Protein AF-A0A0X9MAT0-F1 (afdb_monomer)

Organism: Hydnora visseri (NCBI:txid1329980)

InterPro domains:
  IPR001865 Small ribosomal subunit protein uS2 [PF00318] (92-285)
  IPR001865 Small ribosomal subunit protein uS2 [PR00395] (159-176)
  IPR001865 Small ribosomal subunit protein uS2 [PR00395] (237-248)
  IPR001865 Small ribosomal subunit protein uS2 [PR00395] (260-274)
  IPR001865 Small ribosomal subunit protein uS2 [cd01425] (113-281)
  IPR005706 Small ribosomal subunit protein uS2, bacteria/mitochondria/plastid [MF_00291_B] (71-289)
  IPR005706 Small ribosomal subunit protein uS2, bacteria/mitochondria/plastid [PTHR12534] (112-295)
  IPR023591 Small ribosomal subunit protein uS2, flavodoxin-like domain superfamily [SSF52313] (91-294)

Radius of gyration: 27.34 Å; Cα contacts (8 Å, |Δi|>4): 408; chains: 1; bounding box: 99×44×53 Å

Solvent-accessible surface area (backbone atoms only — not comparable to full-atom values): 17276 Å² total; per-residue (Å²): 127,56,72,43,99,79,76,46,50,50,50,52,59,66,64,46,59,78,49,62,34,54,63,41,82,44,78,56,58,87,87,63,62,64,68,55,57,52,50,55,76,70,37,91,49,53,72,47,82,47,82,48,80,42,81,46,83,68,86,83,81,83,92,79,82,88,84,80,91,76,64,91,85,80,64,57,73,71,56,55,52,55,52,50,59,57,48,58,64,50,58,77,76,53,94,82,74,83,82,79,82,70,64,55,76,48,55,36,37,34,43,34,54,40,55,68,59,35,27,50,37,49,19,50,51,29,39,49,41,19,54,41,27,46,69,68,55,43,46,33,39,38,18,31,40,90,71,44,29,61,55,46,52,53,42,22,61,75,53,73,42,30,30,38,30,76,62,85,61,90,49,57,72,76,39,37,76,61,44,50,52,51,36,50,52,51,55,53,44,64,74,72,50,87,71,83,82,79,75,49,76,65,56,72,29,41,58,44,43,51,85,58,87,66,85,53,54,30,38,40,39,37,44,26,83,94,53,50,76,48,54,62,54,52,40,52,46,29,59,79,68,74,31,47,34,38,36,41,30,41,61,88,57,51,83,52,44,86,68,29,82,40,50,31,62,38,22,59,90,37,67,57,25,46,49,53,54,49,50,48,44,36,52,24,31,46,50,15,45,49,53,44,54,57,52,52,59,52,62,75,72,107

Structure (mmCIF, N/CA/C/O backbone):
data_AF-A0A0X9MAT0-F1
#
_entry.id   AF-A0A0X9MAT0-F1
#
loop_
_atom_site.group_PDB
_atom_site.id
_atom_site.type_symbol
_atom_site.label_atom_id
_atom_site.label_alt_id
_atom_site.label_comp_id
_atom_site.label_asym_id
_atom_site.label_entity_id
_atom_site.label_seq_id
_atom_site.pdbx_PDB_ins_code
_atom_site.Cartn_x
_atom_site.Cartn_y
_atom_site.Cartn_z
_atom_site.occupancy
_atom_site.B_iso_or_equiv
_atom_site.auth_seq_id
_atom_site.auth_comp_id
_atom_site.auth_asym_id
_atom_site.auth_atom_id
_atom_site.pdbx_PDB_model_num
ATOM 1 N N . MET A 1 1 ? -4.510 13.404 -17.513 1.00 48.19 1 MET A N 1
ATOM 2 C CA . MET A 1 1 ? -5.552 12.564 -16.881 1.00 48.19 1 MET A CA 1
ATOM 3 C C . MET A 1 1 ? -6.852 13.250 -17.203 1.00 48.19 1 MET A C 1
ATOM 5 O O . MET A 1 1 ? -7.077 14.344 -16.709 1.00 48.19 1 MET A O 1
ATOM 9 N N . ILE A 1 2 ? -7.585 12.702 -18.162 1.00 38.44 2 ILE A N 1
ATOM 10 C CA . ILE A 1 2 ? -8.833 13.287 -18.641 1.00 38.44 2 ILE A CA 1
ATOM 11 C C . ILE A 1 2 ? -9.936 12.476 -17.966 1.00 38.44 2 ILE A C 1
ATOM 13 O O . ILE A 1 2 ? -9.931 11.248 -18.069 1.00 38.44 2 ILE A O 1
ATOM 17 N N . MET A 1 3 ? -10.801 13.144 -17.204 1.00 42.66 3 MET A N 1
ATOM 18 C CA . MET A 1 3 ? -12.066 12.555 -16.767 1.00 42.66 3 MET A CA 1
ATOM 19 C C . MET A 1 3 ? -12.962 12.536 -18.001 1.00 42.66 3 MET A C 1
ATOM 21 O O . MET A 1 3 ? -13.312 13.597 -18.511 1.00 42.66 3 MET A O 1
ATOM 25 N N . ASN A 1 4 ? -13.263 11.353 -18.532 1.00 44.25 4 ASN A N 1
ATOM 26 C CA . ASN A 1 4 ? -14.228 11.250 -19.625 1.00 44.25 4 ASN A CA 1
ATOM 27 C C . ASN A 1 4 ? -15.647 11.508 -19.092 1.00 44.25 4 ASN A C 1
ATOM 29 O O . ASN A 1 4 ? -15.886 11.360 -17.896 1.00 44.25 4 ASN A O 1
ATOM 33 N N . ASN A 1 5 ? -16.594 11.799 -19.990 1.00 38.91 5 ASN A N 1
ATOM 34 C CA . ASN A 1 5 ? -18.008 12.087 -19.687 1.00 38.91 5 ASN A CA 1
ATOM 35 C C . ASN A 1 5 ? -18.735 11.015 -18.835 1.00 38.91 5 ASN A C 1
ATOM 37 O O . ASN A 1 5 ? -19.819 11.279 -18.333 1.00 38.91 5 ASN A O 1
ATOM 41 N N . ASN A 1 6 ? -18.119 9.847 -18.611 1.00 49.47 6 ASN A N 1
ATOM 42 C CA . ASN A 1 6 ? -18.615 8.772 -17.742 1.00 49.47 6 ASN A CA 1
ATOM 43 C C . ASN A 1 6 ? -17.923 8.727 -16.359 1.00 49.47 6 ASN A C 1
ATOM 45 O O . ASN A 1 6 ? -17.925 7.682 -15.720 1.00 49.47 6 ASN A O 1
ATOM 49 N N . ASN A 1 7 ? -17.246 9.798 -15.923 1.00 58.62 7 ASN A N 1
ATOM 50 C CA . ASN A 1 7 ? -16.443 9.870 -14.686 1.00 58.62 7 ASN A CA 1
ATOM 51 C C . ASN A 1 7 ? -15.318 8.823 -14.553 1.00 58.62 7 ASN A C 1
ATOM 53 O O . ASN A 1 7 ? -14.716 8.688 -13.490 1.00 58.62 7 ASN A O 1
ATOM 57 N N . ASN A 1 8 ? -14.979 8.122 -15.636 1.00 67.50 8 ASN A N 1
ATOM 58 C CA . ASN A 1 8 ? -13.914 7.129 -15.631 1.00 67.50 8 ASN A CA 1
ATOM 59 C C . ASN A 1 8 ? -12.558 7.780 -15.918 1.00 67.50 8 ASN A C 1
ATOM 61 O O . ASN A 1 8 ? -12.334 8.422 -16.950 1.00 67.50 8 ASN A O 1
ATOM 65 N N . ILE A 1 9 ? -11.630 7.545 -15.003 1.00 78.38 9 ILE A N 1
ATOM 66 C CA . ILE A 1 9 ? -10.218 7.860 -15.104 1.00 78.38 9 ILE A CA 1
ATOM 67 C C . ILE A 1 9 ? -9.572 6.900 -16.102 1.00 78.38 9 ILE A C 1
ATOM 69 O O . ILE A 1 9 ? -9.539 5.684 -15.896 1.00 78.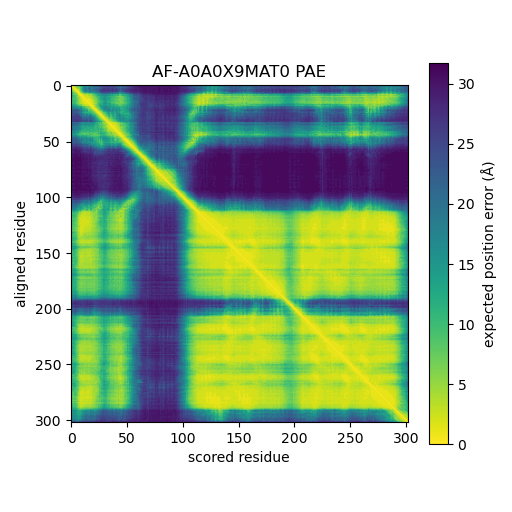38 9 ILE A O 1
ATOM 73 N N . LYS A 1 10 ? -8.990 7.464 -17.164 1.00 84.38 10 LYS A N 1
ATOM 74 C CA . LYS A 1 10 ? -8.161 6.732 -18.127 1.00 84.38 10 LYS A CA 1
ATOM 75 C C . LYS A 1 10 ? -6.731 7.261 -18.098 1.00 84.38 10 LYS A C 1
ATOM 77 O O . LYS A 1 10 ? -6.496 8.466 -18.226 1.00 84.38 10 LYS A O 1
ATOM 82 N N . ILE A 1 11 ? -5.769 6.358 -17.937 1.00 81.25 11 ILE A N 1
ATOM 83 C CA . ILE A 1 11 ? -4.339 6.675 -17.956 1.00 81.25 11 ILE A CA 1
ATOM 84 C C . ILE A 1 11 ? -3.751 6.139 -19.252 1.00 81.25 11 ILE A C 1
ATOM 86 O O . ILE A 1 11 ? -3.743 4.933 -19.483 1.00 81.25 11 ILE A O 1
ATOM 90 N N . SER A 1 12 ? -3.274 7.038 -20.111 1.00 81.81 12 SER A N 1
ATOM 91 C CA . SER A 1 12 ? -2.724 6.662 -21.413 1.00 81.81 12 SER A CA 1
ATOM 92 C C . SER A 1 12 ? -1.310 6.093 -21.283 1.00 81.81 12 SER A C 1
ATOM 94 O O . SER A 1 12 ? -0.565 6.451 -20.372 1.00 81.81 12 SER A O 1
ATOM 96 N N . ILE A 1 13 ? -0.892 5.261 -22.239 1.00 75.69 13 ILE A N 1
ATOM 97 C CA . ILE A 1 13 ? 0.491 4.756 -22.314 1.00 75.69 13 ILE A CA 1
ATOM 98 C C . ILE A 1 13 ? 1.494 5.920 -22.377 1.00 75.69 13 ILE A C 1
ATOM 100 O O . ILE A 1 13 ? 2.544 5.868 -21.735 1.00 75.69 13 ILE A O 1
ATOM 104 N N . ASN A 1 14 ? 1.138 7.000 -23.081 1.00 77.12 14 ASN A N 1
ATOM 105 C CA . ASN A 1 14 ? 1.950 8.211 -23.196 1.00 77.12 14 ASN A CA 1
ATOM 106 C C . ASN A 1 14 ? 2.185 8.891 -21.842 1.00 77.12 14 ASN A C 1
ATOM 108 O O . ASN A 1 14 ? 3.296 9.354 -21.584 1.00 77.12 14 ASN A O 1
ATOM 112 N N . ASP A 1 15 ? 1.183 8.915 -20.956 1.00 76.50 15 ASP A N 1
ATOM 113 C CA . ASP A 1 15 ? 1.350 9.439 -19.595 1.00 76.50 15 ASP A CA 1
ATOM 114 C C . ASP A 1 15 ? 2.393 8.631 -18.817 1.00 76.50 15 ASP A C 1
ATOM 116 O O . ASP A 1 15 ? 3.212 9.197 -18.093 1.00 76.50 15 ASP A O 1
ATOM 120 N N . ILE A 1 16 ? 2.395 7.309 -18.993 1.00 72.12 16 ILE A N 1
ATOM 121 C CA . ILE A 1 16 ? 3.322 6.426 -18.292 1.00 72.12 16 ILE A CA 1
ATOM 122 C C . ILE A 1 16 ? 4.741 6.545 -18.885 1.00 72.12 16 ILE A C 1
ATOM 124 O O . ILE A 1 16 ? 5.721 6.607 -18.142 1.00 72.12 16 ILE A O 1
ATOM 128 N N . LEU A 1 17 ? 4.867 6.639 -20.218 1.00 70.81 17 LEU A N 1
ATOM 129 C CA . LEU A 1 17 ? 6.151 6.828 -20.914 1.00 70.81 17 LEU A CA 1
ATOM 130 C C . LEU A 1 17 ? 6.850 8.127 -20.493 1.00 70.81 17 LEU A C 1
ATOM 132 O O . LEU A 1 17 ? 8.042 8.103 -20.186 1.00 70.81 17 LEU A O 1
ATOM 136 N N . LYS A 1 18 ? 6.107 9.240 -20.405 1.00 73.06 18 LYS A N 1
ATOM 137 C CA . LYS A 1 18 ? 6.639 10.542 -19.961 1.00 73.06 18 LYS A CA 1
ATOM 138 C C . LYS A 1 18 ? 7.252 10.492 -18.557 1.00 73.06 18 LYS A C 1
ATOM 140 O O . LYS A 1 18 ? 8.197 11.224 -18.286 1.00 73.06 18 LYS A O 1
ATOM 145 N N . ASN A 1 19 ? 6.755 9.608 -17.690 1.00 67.50 19 ASN A N 1
ATOM 146 C CA . ASN A 1 19 ? 7.175 9.498 -16.290 1.00 67.50 19 ASN A CA 1
ATOM 147 C C . ASN A 1 19 ? 8.169 8.350 -16.025 1.00 67.50 19 ASN A C 1
ATOM 149 O O . ASN A 1 19 ? 8.430 8.025 -14.871 1.00 67.50 19 ASN A O 1
ATOM 153 N N . LYS A 1 20 ? 8.741 7.733 -17.075 1.00 62.09 20 LYS A N 1
ATOM 154 C CA . LYS A 1 20 ? 9.801 6.700 -16.987 1.00 62.09 20 LYS A CA 1
ATOM 155 C C . LYS A 1 20 ? 9.490 5.510 -16.055 1.00 62.09 20 LYS A C 1
ATOM 157 O O . LYS A 1 20 ? 10.407 4.843 -15.582 1.00 62.09 20 LYS A O 1
ATOM 162 N N . VAL A 1 21 ? 8.216 5.172 -15.860 1.00 59.72 21 VAL A N 1
ATOM 163 C CA . VAL A 1 21 ? 7.748 4.103 -14.941 1.00 59.72 21 VAL A CA 1
ATOM 164 C C . VAL A 1 21 ? 8.248 2.696 -15.345 1.00 59.72 21 VAL A C 1
ATOM 166 O O . VAL A 1 21 ? 8.205 1.748 -14.568 1.00 59.72 21 VAL A O 1
ATOM 169 N N . HIS A 1 22 ? 8.765 2.545 -16.567 1.00 57.03 22 HIS A N 1
ATOM 170 C CA . HIS A 1 22 ? 8.823 1.272 -17.296 1.00 57.03 22 HIS A CA 1
ATOM 171 C C . HIS A 1 22 ? 10.114 0.463 -17.189 1.00 57.03 22 HIS A C 1
ATOM 173 O O . HIS A 1 22 ? 10.209 -0.605 -17.796 1.00 57.03 22 HIS A O 1
ATOM 179 N N . MET A 1 23 ? 11.129 0.960 -16.483 1.00 51.91 23 MET A N 1
ATOM 180 C CA . MET A 1 23 ? 12.445 0.316 -16.479 1.00 51.91 23 MET A CA 1
ATOM 181 C C . MET A 1 23 ? 12.736 -0.373 -15.157 1.00 51.91 23 MET A C 1
ATOM 183 O O . MET A 1 23 ? 13.102 0.286 -14.194 1.00 51.91 23 MET A O 1
ATOM 187 N N . LEU A 1 24 ? 12.669 -1.703 -15.137 1.00 51.03 24 LEU A N 1
ATOM 188 C CA . LEU A 1 24 ? 13.268 -2.493 -14.064 1.00 51.03 24 LEU A CA 1
ATOM 189 C C . LEU A 1 24 ? 14.750 -2.722 -14.357 1.00 51.03 24 LEU A C 1
ATOM 191 O O . LEU A 1 24 ? 15.125 -3.196 -15.436 1.00 51.03 24 LEU A O 1
ATOM 195 N N . ILE A 1 25 ? 15.598 -2.414 -13.377 1.00 47.62 25 ILE A N 1
ATOM 196 C CA . ILE A 1 25 ? 17.021 -2.749 -13.417 1.00 47.62 25 ILE A CA 1
ATOM 197 C C . ILE A 1 25 ? 17.206 -4.043 -12.627 1.00 47.62 25 ILE A C 1
ATOM 199 O O . ILE A 1 25 ? 17.023 -4.072 -11.415 1.00 47.62 25 ILE A O 1
ATOM 203 N N . ILE A 1 26 ? 17.572 -5.132 -13.307 1.00 46.34 26 ILE A N 1
ATOM 204 C CA . ILE A 1 26 ? 17.947 -6.386 -12.649 1.00 46.34 26 ILE A CA 1
ATOM 205 C C . ILE A 1 26 ? 19.440 -6.630 -12.853 1.00 46.34 26 ILE A C 1
ATOM 207 O O . ILE A 1 26 ? 19.903 -7.066 -13.905 1.00 46.34 26 ILE A O 1
ATOM 211 N N . GLU A 1 27 ? 20.237 -6.352 -11.826 1.00 43.72 27 GLU A N 1
ATOM 212 C CA . GLU A 1 27 ? 21.645 -6.745 -11.840 1.00 43.72 27 GLU A CA 1
ATOM 213 C C . GLU A 1 27 ? 21.744 -8.280 -11.754 1.00 43.72 27 GLU A C 1
ATOM 215 O O . GLU A 1 27 ? 21.452 -8.876 -10.720 1.00 43.72 27 GLU A O 1
ATOM 220 N N . GLU A 1 28 ? 22.113 -8.941 -12.856 1.00 45.50 28 GLU A N 1
ATOM 221 C CA . GLU A 1 28 ? 22.317 -10.392 -12.883 1.00 45.50 28 GLU A CA 1
ATOM 222 C C . GLU A 1 28 ? 23.727 -10.734 -12.378 1.00 45.50 28 GLU A C 1
ATOM 224 O O . GLU A 1 28 ? 24.733 -10.420 -13.013 1.00 45.50 28 GLU A O 1
ATOM 229 N N . ASN A 1 29 ? 23.808 -11.439 -11.245 1.00 41.91 29 ASN A N 1
ATOM 230 C CA . ASN A 1 29 ? 25.006 -12.184 -10.855 1.00 41.91 29 ASN A CA 1
ATOM 231 C C . ASN A 1 29 ? 24.955 -13.581 -11.494 1.00 41.91 29 ASN A C 1
ATOM 233 O O . ASN A 1 29 ? 23.933 -14.265 -11.422 1.00 41.91 29 ASN A O 1
ATOM 237 N N . LYS A 1 30 ? 26.072 -14.032 -12.087 1.00 44.94 30 LYS A N 1
ATOM 238 C CA . LYS A 1 30 ? 26.166 -15.251 -12.923 1.00 44.94 30 LYS A CA 1
ATOM 239 C C . LYS A 1 30 ? 25.626 -16.548 -12.287 1.00 44.94 30 LYS A C 1
ATOM 241 O O . LYS A 1 30 ? 25.289 -17.463 -13.034 1.00 44.94 30 LYS A O 1
ATOM 246 N N . SER A 1 31 ? 25.510 -16.615 -10.959 1.00 45.09 31 SER A N 1
ATOM 247 C CA . SER A 1 31 ? 25.022 -17.781 -10.204 1.00 45.09 31 SER A CA 1
ATOM 248 C C . SER A 1 31 ? 23.504 -18.043 -10.350 1.00 45.09 31 SER A C 1
ATOM 250 O O . SER A 1 31 ? 23.065 -19.187 -10.312 1.00 45.09 31 SER A O 1
ATOM 252 N N . TYR A 1 32 ? 22.678 -17.023 -10.628 1.00 48.91 32 TYR A N 1
ATOM 253 C CA . TYR A 1 32 ? 21.201 -17.114 -10.566 1.00 48.91 32 TYR A CA 1
ATOM 254 C C . TYR A 1 32 ? 20.502 -17.396 -11.923 1.00 48.91 32 TYR A C 1
ATOM 256 O O . TYR A 1 32 ? 19.422 -16.887 -12.213 1.00 48.91 32 TYR A O 1
ATOM 264 N N . ASN A 1 33 ? 21.126 -18.177 -12.813 1.00 51.31 33 ASN A N 1
ATOM 265 C CA . ASN A 1 33 ? 20.889 -18.051 -14.263 1.00 51.31 33 ASN A CA 1
ATOM 266 C C . ASN A 1 33 ? 19.769 -18.913 -14.894 1.00 51.31 33 ASN A C 1
ATOM 268 O O . ASN A 1 33 ? 19.310 -18.577 -15.986 1.00 51.31 33 ASN A O 1
ATOM 272 N N . LYS A 1 34 ? 19.330 -20.026 -14.283 1.00 56.00 34 LYS A N 1
ATOM 273 C CA . LYS A 1 34 ? 18.363 -20.955 -14.925 1.00 56.00 34 LYS A CA 1
ATOM 274 C C . LYS A 1 34 ? 16.912 -20.714 -14.494 1.00 56.00 34 LYS A C 1
ATOM 276 O O . LYS A 1 34 ? 16.038 -20.611 -15.348 1.00 56.00 34 LYS A O 1
ATOM 281 N N . LYS A 1 35 ? 16.674 -20.545 -13.189 1.00 54.56 35 LYS A N 1
ATOM 282 C CA . LYS A 1 35 ? 15.341 -20.285 -12.615 1.00 54.56 35 LYS A CA 1
ATOM 283 C C . LYS A 1 35 ? 14.739 -18.974 -13.136 1.00 54.56 35 LYS A C 1
ATOM 285 O O . LYS A 1 35 ? 13.634 -18.977 -13.664 1.00 54.56 35 LYS A O 1
ATOM 290 N N . LEU A 1 36 ? 15.537 -17.902 -13.133 1.00 55.81 36 LEU A N 1
ATOM 291 C CA . LEU A 1 36 ? 15.120 -16.583 -13.614 1.00 55.81 36 LEU A CA 1
ATOM 292 C C . LEU A 1 36 ? 14.720 -16.603 -15.102 1.00 55.81 36 LEU A C 1
ATOM 294 O O . LEU A 1 36 ? 13.731 -15.993 -15.488 1.00 55.81 36 LEU A O 1
ATOM 298 N N . LYS A 1 37 ? 15.462 -17.339 -15.949 1.00 59.25 37 LYS A N 1
ATOM 299 C CA . LYS A 1 37 ? 15.159 -17.493 -17.387 1.00 59.25 37 LYS A CA 1
ATOM 300 C C . LYS A 1 37 ? 13.798 -18.136 -17.644 1.00 59.25 37 LYS A C 1
ATOM 302 O O . LYS A 1 37 ? 13.1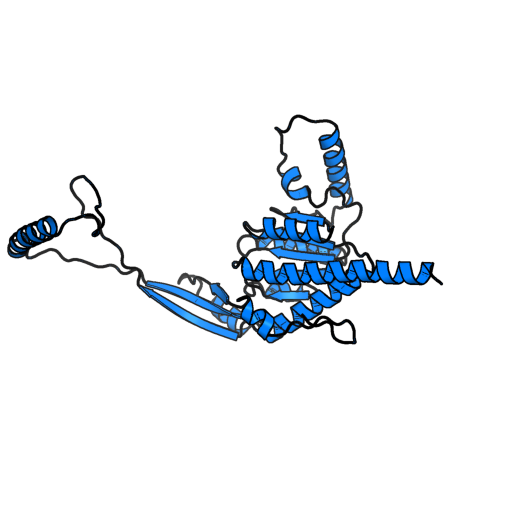26 -17.732 -18.588 1.00 59.25 37 LYS A O 1
ATOM 307 N N . ASN A 1 38 ? 13.409 -19.108 -16.824 1.00 61.50 38 ASN A N 1
ATOM 308 C CA . ASN A 1 38 ? 12.099 -19.742 -16.927 1.00 61.50 38 ASN A CA 1
ATOM 309 C C . ASN A 1 38 ? 10.991 -18.810 -16.420 1.00 61.50 38 ASN A C 1
ATOM 311 O O . ASN A 1 38 ? 10.001 -18.647 -17.122 1.00 61.50 38 ASN A O 1
ATOM 315 N N . GLU A 1 39 ? 11.203 -18.120 -15.294 1.00 61.75 39 GLU A N 1
ATOM 316 C CA . GLU A 1 39 ? 10.254 -17.127 -14.759 1.00 61.75 39 GLU A CA 1
ATOM 317 C C . GLU A 1 39 ? 9.938 -16.013 -15.771 1.00 61.75 39 GLU A C 1
ATOM 319 O O . GLU A 1 39 ? 8.802 -15.573 -15.877 1.00 61.75 39 GLU A O 1
ATOM 324 N N . ILE A 1 40 ? 10.917 -15.571 -16.566 1.00 60.47 40 ILE A N 1
ATOM 325 C CA . ILE A 1 40 ? 10.702 -14.538 -17.596 1.00 60.47 40 ILE A CA 1
ATOM 326 C C . ILE A 1 40 ? 9.808 -1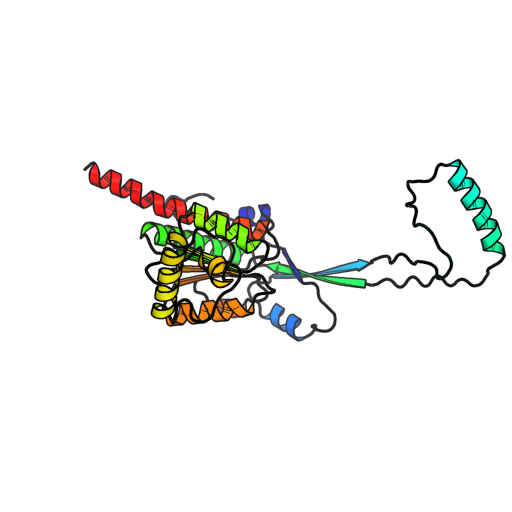5.039 -18.728 1.00 60.47 40 ILE A C 1
ATOM 328 O O . ILE A 1 40 ? 9.007 -14.267 -19.244 1.00 60.47 40 ILE A O 1
ATOM 332 N N . LYS A 1 41 ? 9.941 -16.311 -19.125 1.00 62.66 41 LYS A N 1
ATOM 333 C CA . LYS A 1 41 ? 9.092 -16.895 -20.174 1.00 62.66 41 LYS A CA 1
ATOM 334 C C . LYS A 1 41 ? 7.635 -16.992 -19.731 1.00 62.66 41 LYS A C 1
ATOM 336 O O . LYS A 1 41 ? 6.750 -16.904 -20.571 1.00 62.66 41 LYS A O 1
ATOM 341 N N . THR A 1 42 ? 7.400 -17.180 -18.435 1.00 70.31 42 THR A N 1
ATOM 342 C CA . THR A 1 42 ? 6.062 -17.358 -17.864 1.00 70.31 42 THR A CA 1
ATOM 343 C C . THR A 1 42 ? 5.456 -16.062 -17.326 1.00 70.31 42 THR A C 1
ATOM 345 O O . THR A 1 42 ? 4.262 -16.034 -17.056 1.00 70.31 42 THR A O 1
ATOM 348 N N . ASN A 1 43 ? 6.237 -14.986 -17.166 1.00 68.69 43 ASN A N 1
ATOM 349 C CA . ASN A 1 43 ? 5.765 -13.737 -16.572 1.00 68.69 43 ASN A CA 1
ATOM 350 C C . ASN A 1 43 ? 4.978 -12.886 -17.585 1.00 68.69 43 ASN A C 1
ATOM 352 O O . ASN A 1 43 ? 5.570 -12.289 -18.489 1.00 68.69 43 ASN A O 1
ATOM 356 N N . PRO A 1 44 ? 3.659 -12.717 -17.395 1.00 68.62 44 PRO A N 1
ATOM 357 C CA . PRO A 1 44 ? 2.798 -12.059 -18.368 1.00 68.62 44 PRO A CA 1
ATOM 358 C C . PRO A 1 44 ? 2.950 -10.524 -18.370 1.00 68.62 44 PRO A C 1
ATOM 360 O O . PRO A 1 44 ? 2.292 -9.844 -19.167 1.00 68.62 44 PRO A O 1
ATOM 363 N N . TYR A 1 45 ? 3.774 -9.972 -17.472 1.00 69.31 45 TYR A N 1
ATOM 364 C CA . TYR A 1 45 ? 4.055 -8.546 -17.332 1.00 69.31 45 TYR A CA 1
ATOM 365 C C . TYR A 1 45 ? 5.408 -8.134 -17.914 1.00 69.31 45 TYR A C 1
ATOM 367 O O . TYR A 1 45 ? 5.666 -6.939 -17.986 1.00 69.31 45 TYR A O 1
ATOM 375 N N . ILE A 1 46 ? 6.268 -9.065 -18.333 1.00 64.50 46 ILE A N 1
ATOM 376 C CA . ILE A 1 46 ? 7.575 -8.754 -18.926 1.00 64.50 46 ILE A CA 1
ATOM 377 C C . ILE A 1 46 ? 7.506 -8.963 -20.440 1.00 64.50 46 ILE A C 1
ATOM 379 O O . ILE A 1 46 ? 7.070 -10.006 -20.907 1.00 64.50 46 ILE A O 1
ATOM 383 N N . VAL A 1 47 ? 7.949 -7.966 -21.209 1.00 51.50 47 VAL A N 1
ATOM 384 C CA . VAL A 1 47 ? 7.877 -7.975 -22.683 1.00 51.50 47 VAL A CA 1
ATOM 385 C C . VAL A 1 47 ? 9.245 -8.181 -23.332 1.00 51.50 47 VAL A C 1
ATOM 387 O O . VAL A 1 47 ? 9.326 -8.763 -24.409 1.00 51.50 47 VAL A O 1
ATOM 390 N N . TYR A 1 48 ? 10.340 -7.727 -22.708 1.00 54.31 48 TYR A N 1
ATOM 391 C CA . TYR A 1 48 ? 11.665 -7.797 -23.338 1.00 54.31 48 TYR A CA 1
ATOM 392 C C . TYR A 1 48 ? 12.813 -7.888 -22.329 1.00 54.31 48 TYR A C 1
ATOM 394 O O . TYR A 1 48 ? 12.770 -7.248 -21.276 1.00 54.31 48 TYR A O 1
ATOM 402 N N . LYS A 1 49 ? 13.866 -8.640 -22.683 1.00 49.22 49 LYS A N 1
ATOM 403 C CA . LYS A 1 49 ? 15.136 -8.747 -21.946 1.00 49.22 49 LYS A CA 1
ATOM 404 C C . LYS A 1 49 ? 16.251 -8.118 -22.777 1.00 49.22 49 LYS A C 1
ATOM 406 O O . LYS A 1 49 ? 16.518 -8.566 -23.887 1.00 49.22 49 LYS A O 1
ATOM 411 N N . TYR A 1 50 ? 16.943 -7.122 -22.231 1.00 45.78 50 TYR A N 1
ATOM 412 C CA . TYR A 1 50 ? 18.100 -6.503 -22.887 1.00 45.78 50 TYR A CA 1
ATOM 413 C C . TYR A 1 50 ? 19.343 -6.563 -21.988 1.00 45.78 50 TYR A C 1
ATOM 415 O O . TYR A 1 50 ? 19.285 -6.236 -20.800 1.00 45.78 50 TYR A O 1
ATOM 423 N N . LYS A 1 51 ? 20.475 -6.989 -22.564 1.00 43.00 51 LYS A N 1
ATOM 424 C CA . LYS A 1 51 ? 21.759 -7.193 -21.879 1.00 43.00 51 LYS A CA 1
ATOM 425 C C . LYS A 1 51 ? 22.697 -6.023 -22.180 1.00 43.00 51 LYS A C 1
ATOM 427 O O . LYS A 1 51 ? 23.045 -5.805 -23.337 1.00 43.00 51 LYS A O 1
ATOM 432 N N . LYS A 1 52 ? 23.146 -5.291 -21.151 1.00 42.56 52 LYS A N 1
ATOM 433 C CA . LYS A 1 52 ? 24.168 -4.238 -21.292 1.00 42.56 52 LYS A CA 1
ATOM 434 C C . LYS A 1 52 ? 25.446 -4.651 -20.568 1.00 42.56 52 LYS A C 1
ATOM 436 O O . LYS A 1 52 ? 25.427 -4.937 -19.371 1.00 42.56 52 LYS A O 1
ATOM 441 N N . VAL A 1 53 ? 26.552 -4.695 -21.306 1.00 42.75 53 VAL A N 1
ATOM 442 C CA . VAL A 1 53 ? 27.870 -5.087 -20.794 1.00 42.75 53 VAL A CA 1
ATOM 443 C C . VAL A 1 53 ? 28.650 -3.826 -20.435 1.00 42.75 53 VAL A C 1
ATOM 445 O O . VAL A 1 53 ? 28.879 -2.977 -21.292 1.00 42.75 53 VAL A O 1
ATOM 448 N N . TYR A 1 54 ? 29.059 -3.694 -19.173 1.00 41.91 54 TYR A N 1
ATOM 449 C CA . TYR A 1 54 ? 29.894 -2.582 -18.721 1.00 41.91 54 TYR A CA 1
ATOM 450 C C . TYR A 1 54 ? 31.337 -3.047 -18.530 1.00 41.91 54 TYR A C 1
ATOM 452 O O . TYR A 1 54 ? 31.599 -4.036 -17.838 1.00 41.91 54 TYR A O 1
ATOM 460 N N . LYS A 1 55 ? 32.283 -2.297 -19.105 1.00 37.97 55 LYS A N 1
ATOM 461 C CA . LYS A 1 55 ? 33.722 -2.490 -18.903 1.00 37.97 55 LYS A CA 1
ATOM 462 C C . LYS A 1 55 ? 34.197 -1.497 -17.840 1.00 37.97 55 LYS A C 1
ATOM 464 O O . LYS A 1 55 ? 34.381 -0.321 -18.135 1.00 37.97 55 LYS A O 1
ATOM 469 N N . LYS A 1 56 ? 34.363 -1.941 -16.589 1.00 38.78 56 LYS A N 1
ATOM 470 C CA . LYS A 1 56 ? 34.927 -1.092 -15.526 1.00 38.78 56 LYS A CA 1
ATOM 471 C C . LYS A 1 56 ? 36.461 -1.133 -15.638 1.00 38.78 56 LYS A C 1
ATOM 473 O O . LYS A 1 56 ? 37.043 -2.214 -15.541 1.00 38.78 56 LYS A O 1
ATOM 478 N N . LYS A 1 57 ? 37.115 0.010 -15.902 1.00 36.06 57 LYS A N 1
ATOM 479 C CA . LYS A 1 57 ? 38.579 0.152 -15.768 1.00 36.06 57 LYS A CA 1
ATOM 480 C C . LYS A 1 57 ? 38.899 0.135 -14.271 1.00 36.06 57 LYS A C 1
ATOM 482 O O . LYS A 1 57 ? 38.393 0.982 -13.543 1.00 36.06 57 LYS A O 1
ATOM 487 N N . ASN A 1 58 ? 39.707 -0.816 -13.816 1.00 39.78 58 ASN A N 1
ATOM 488 C CA . ASN A 1 58 ? 40.297 -0.737 -12.482 1.00 39.78 58 ASN A CA 1
ATOM 489 C C . ASN A 1 58 ? 41.526 0.183 -12.560 1.00 39.78 58 ASN A C 1
ATOM 491 O O . ASN A 1 58 ? 42.365 -0.006 -13.442 1.00 39.78 58 ASN A O 1
ATOM 495 N N . GLN A 1 59 ? 41.622 1.175 -11.673 1.00 34.97 59 GLN A N 1
ATOM 496 C CA . GLN A 1 59 ? 42.888 1.851 -11.377 1.00 34.97 59 GLN A CA 1
ATOM 497 C C . GLN A 1 59 ? 43.733 0.901 -10.515 1.00 34.97 59 GLN A C 1
ATOM 499 O O . GLN A 1 59 ? 43.210 0.285 -9.587 1.00 34.97 59 GLN A O 1
ATOM 504 N N . TYR A 1 60 ? 45.011 0.742 -10.854 1.00 34.16 60 TYR A N 1
ATOM 505 C CA . TYR A 1 60 ? 45.971 -0.017 -10.053 1.00 34.16 60 TYR A CA 1
ATOM 506 C C . TYR A 1 60 ? 46.794 0.952 -9.211 1.00 34.16 60 TYR A C 1
ATOM 508 O O . TYR A 1 60 ? 47.293 1.940 -9.742 1.00 34.16 60 TYR A O 1
ATOM 516 N N . TYR A 1 61 ? 46.963 0.640 -7.928 1.00 27.84 61 TYR A N 1
ATOM 517 C CA . TYR A 1 61 ? 47.968 1.259 -7.065 1.00 27.84 61 TYR A CA 1
ATOM 518 C C . TYR A 1 61 ? 49.209 0.359 -7.020 1.00 27.84 61 TYR A C 1
ATOM 520 O O . TYR A 1 61 ? 49.082 -0.866 -6.970 1.00 27.84 61 TYR A O 1
ATOM 528 N N . TYR A 1 62 ? 50.399 0.962 -7.067 1.00 25.94 62 TYR A N 1
ATOM 529 C CA . TYR A 1 62 ? 51.678 0.261 -6.920 1.00 25.94 62 TYR A CA 1
ATOM 530 C C . TYR A 1 62 ? 51.899 -0.169 -5.462 1.00 25.94 62 TYR A C 1
ATOM 532 O O . TYR A 1 62 ? 51.573 0.571 -4.536 1.00 25.94 62 TYR A O 1
ATOM 540 N N . SER A 1 63 ? 52.493 -1.349 -5.256 1.00 29.50 63 SER A N 1
ATOM 541 C CA . SER A 1 63 ? 53.037 -1.752 -3.958 1.00 29.50 63 SER A CA 1
ATOM 542 C C . SER A 1 63 ? 54.404 -1.095 -3.753 1.00 29.50 63 SER A C 1
ATOM 544 O O . SER A 1 63 ? 55.357 -1.431 -4.457 1.00 29.50 63 SER A O 1
ATOM 546 N N . GLY A 1 64 ? 54.498 -0.190 -2.781 1.00 26.08 64 GLY A N 1
ATOM 547 C CA . GLY A 1 64 ? 55.765 0.333 -2.270 1.00 26.08 64 GLY A CA 1
ATOM 548 C C . GLY A 1 64 ? 55.818 1.857 -2.214 1.00 26.08 64 GLY A C 1
ATOM 549 O O . GLY A 1 64 ? 55.889 2.509 -3.249 1.00 26.08 64 GLY A O 1
ATOM 550 N N . GLY A 1 65 ? 55.858 2.394 -0.991 1.00 25.31 65 GLY A N 1
ATOM 551 C CA . GLY A 1 65 ? 56.331 3.751 -0.706 1.00 25.31 65 GLY A CA 1
ATOM 552 C C . GLY A 1 65 ? 55.298 4.866 -0.858 1.00 25.31 65 GLY A C 1
ATOM 553 O O . GLY A 1 65 ? 55.114 5.420 -1.930 1.00 25.31 65 GLY A O 1
ATOM 554 N N . ASP A 1 66 ? 54.661 5.177 0.265 1.00 32.59 66 ASP A N 1
ATOM 555 C CA . ASP A 1 66 ? 54.102 6.455 0.711 1.00 32.59 66 ASP A CA 1
ATOM 556 C C . ASP A 1 66 ? 53.908 7.648 -0.265 1.00 32.59 66 ASP A C 1
ATOM 558 O O . ASP A 1 66 ? 54.840 8.170 -0.873 1.00 32.59 66 ASP A O 1
ATOM 562 N N . LYS A 1 67 ? 52.688 8.204 -0.150 1.00 35.09 67 LYS A N 1
ATOM 563 C CA . LYS A 1 67 ? 52.224 9.591 -0.393 1.00 35.09 67 LYS A CA 1
ATOM 564 C C . LYS A 1 67 ? 51.601 9.961 -1.755 1.00 35.09 67 LYS A C 1
ATOM 566 O O . LYS A 1 67 ? 52.270 10.266 -2.732 1.00 35.09 67 LYS A O 1
ATOM 571 N N . ARG A 1 68 ? 50.275 10.158 -1.639 1.00 30.75 68 ARG A N 1
ATOM 572 C CA . ARG A 1 68 ? 49.347 11.066 -2.351 1.00 30.75 68 ARG A CA 1
ATOM 573 C C . ARG A 1 68 ? 49.040 10.767 -3.824 1.00 30.75 68 ARG A C 1
ATOM 575 O O . ARG A 1 68 ? 49.847 10.965 -4.720 1.00 30.75 68 ARG A O 1
ATOM 582 N N . CYS A 1 69 ? 47.781 10.389 -4.052 1.00 35.81 69 CYS A N 1
ATOM 583 C CA . CYS A 1 69 ? 47.144 10.410 -5.364 1.00 35.81 69 CYS A CA 1
ATOM 584 C C . CYS A 1 69 ? 46.858 11.873 -5.721 1.00 35.81 69 CYS A C 1
ATOM 586 O O . CYS A 1 69 ? 45.977 12.475 -5.111 1.00 35.81 69 CYS A O 1
ATOM 588 N N . LEU A 1 70 ? 47.610 12.445 -6.656 1.00 35.28 70 LEU A N 1
ATOM 589 C CA . 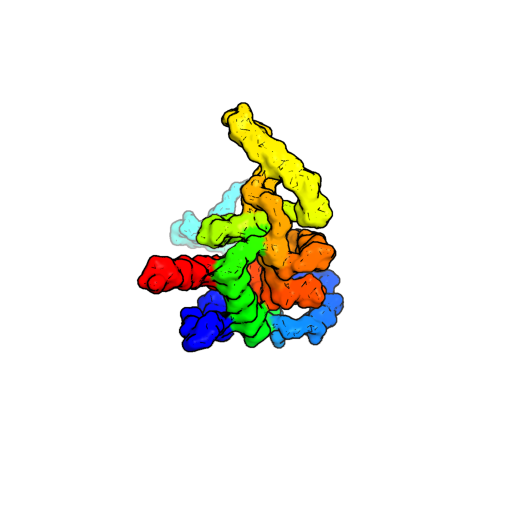LEU A 1 70 ? 47.229 13.699 -7.305 1.00 35.28 70 LEU A CA 1
ATOM 590 C C . LEU A 1 70 ? 46.380 13.362 -8.533 1.00 35.28 70 LEU A C 1
ATOM 592 O O . LEU A 1 70 ? 46.694 12.420 -9.262 1.00 35.28 70 LEU A O 1
ATOM 596 N N . ASN A 1 71 ? 45.290 14.103 -8.730 1.00 37.41 71 ASN A N 1
ATOM 597 C CA . ASN A 1 71 ? 44.495 14.021 -9.950 1.00 37.41 71 ASN A CA 1
ATOM 598 C C . ASN A 1 71 ? 45.231 14.761 -11.080 1.00 37.41 71 ASN A C 1
ATOM 600 O O . ASN A 1 71 ? 45.896 15.765 -10.838 1.00 37.41 71 ASN A O 1
ATOM 604 N N . ASP A 1 72 ? 45.067 14.304 -12.327 1.00 38.78 72 ASP A N 1
ATOM 605 C CA . ASP A 1 72 ? 45.735 14.853 -13.530 1.00 38.78 72 ASP A CA 1
ATOM 606 C C . ASP A 1 72 ? 45.481 16.358 -13.787 1.00 38.78 72 ASP A C 1
ATOM 608 O O . ASP A 1 72 ? 46.140 16.978 -14.630 1.00 38.78 72 ASP A O 1
ATOM 612 N N . ASN A 1 73 ? 44.542 16.953 -13.051 1.00 42.03 73 ASN A N 1
ATOM 613 C CA . ASN A 1 73 ? 44.153 18.353 -13.161 1.00 42.03 73 ASN A CA 1
ATOM 614 C C . ASN A 1 73 ? 45.009 19.302 -12.300 1.00 42.03 73 ASN A C 1
ATOM 616 O O . ASN A 1 73 ? 44.889 20.509 -12.475 1.00 42.03 73 ASN A O 1
ATOM 620 N N . ASP A 1 74 ? 45.885 18.782 -11.432 1.00 40.75 74 ASP A N 1
ATOM 621 C CA . ASP A 1 74 ? 46.606 19.584 -10.429 1.00 40.75 74 ASP A CA 1
ATOM 622 C C . ASP A 1 74 ? 48.080 19.887 -10.794 1.00 40.75 74 ASP A C 1
ATOM 624 O O . ASP A 1 74 ? 48.834 20.359 -9.948 1.00 40.75 74 ASP A O 1
ATOM 628 N N . LEU A 1 75 ? 48.528 19.614 -12.031 1.00 47.97 75 LEU A N 1
ATOM 629 C CA . LEU A 1 75 ? 49.924 19.821 -12.467 1.00 47.97 75 LEU A CA 1
ATOM 630 C C . LEU A 1 75 ? 50.036 20.831 -13.618 1.00 47.97 75 LEU A C 1
ATOM 632 O O . LEU A 1 75 ? 49.395 20.657 -14.664 1.00 47.97 75 LEU A O 1
ATOM 636 N N . ASN A 1 76 ? 50.919 21.824 -13.459 1.00 46.66 76 ASN A N 1
ATOM 637 C CA . ASN A 1 76 ? 51.224 22.816 -14.498 1.00 46.66 76 ASN A CA 1
ATOM 638 C C . ASN A 1 76 ? 52.101 22.223 -15.619 1.00 46.66 76 ASN A C 1
ATOM 640 O O . ASN A 1 76 ? 52.831 21.247 -15.430 1.00 46.66 76 ASN A O 1
ATOM 644 N N . ASP A 1 77 ? 52.054 22.825 -16.811 1.00 44.72 77 ASP A N 1
ATOM 645 C CA . ASP A 1 77 ? 52.613 22.241 -18.044 1.00 44.72 77 ASP A CA 1
ATOM 646 C C . ASP A 1 77 ? 54.132 21.982 -17.999 1.00 44.72 77 ASP A C 1
ATOM 648 O O . ASP A 1 77 ? 54.619 20.994 -18.559 1.00 44.72 77 ASP A O 1
ATOM 652 N N . ASN A 1 78 ? 54.880 22.779 -17.231 1.00 39.78 78 ASN A N 1
ATOM 653 C CA . ASN A 1 78 ? 56.314 22.561 -17.002 1.00 39.78 78 ASN A CA 1
ATOM 654 C C . ASN A 1 78 ? 56.600 21.344 -16.099 1.00 39.78 78 ASN A C 1
ATOM 656 O O . ASN A 1 78 ? 57.621 20.668 -16.261 1.00 39.78 78 ASN A O 1
ATOM 660 N N . GLU A 1 79 ? 55.687 21.009 -15.186 1.00 45.69 79 GLU A N 1
ATOM 661 C CA . GLU A 1 79 ? 55.791 19.821 -14.333 1.00 45.69 79 GLU A CA 1
ATOM 662 C C . GLU A 1 79 ? 55.436 18.556 -15.118 1.00 45.69 79 GLU A C 1
ATOM 664 O O . GLU A 1 79 ? 56.132 17.544 -14.998 1.00 45.69 79 GLU A O 1
ATOM 669 N N . LYS A 1 80 ? 54.443 18.636 -16.017 1.00 44.34 80 LYS A N 1
ATOM 670 C CA . LYS A 1 80 ? 54.095 17.561 -16.963 1.00 44.34 80 LYS A CA 1
ATOM 671 C C . LYS A 1 80 ? 55.251 17.227 -17.912 1.00 44.34 80 LYS A C 1
ATOM 673 O O . LYS A 1 80 ? 55.514 16.045 -18.157 1.00 44.34 80 LYS A O 1
ATOM 678 N N . TYR A 1 81 ? 55.981 18.231 -18.407 1.00 42.97 81 TYR A N 1
ATOM 679 C CA . TYR A 1 81 ? 57.116 18.022 -19.315 1.00 42.97 81 TYR A CA 1
ATOM 680 C C . TYR A 1 81 ? 58.312 17.344 -18.621 1.00 42.97 81 TYR A C 1
ATOM 682 O O . TYR A 1 81 ? 58.892 16.386 -19.146 1.00 42.97 81 TYR A O 1
ATOM 690 N N . ASN A 1 82 ? 58.635 17.762 -17.392 1.00 42.34 82 ASN A N 1
ATOM 691 C CA . ASN A 1 82 ? 59.713 17.158 -16.603 1.00 42.34 82 ASN A CA 1
ATOM 692 C C . ASN A 1 82 ? 59.373 15.738 -16.113 1.00 42.34 82 ASN A C 1
ATOM 694 O O . ASN A 1 82 ? 60.256 14.875 -16.085 1.00 42.34 82 ASN A O 1
ATOM 698 N N . TYR A 1 83 ? 58.099 15.451 -15.813 1.00 47.28 83 TYR A N 1
ATOM 699 C CA . TYR A 1 83 ? 57.632 14.094 -15.496 1.00 47.28 83 TYR A CA 1
ATOM 700 C C . TYR A 1 83 ? 57.774 13.134 -16.688 1.00 47.28 83 TYR A C 1
ATOM 702 O O . TYR A 1 83 ? 58.225 11.997 -16.523 1.00 47.28 83 TYR A O 1
ATOM 710 N N . LYS A 1 84 ? 57.456 13.601 -17.904 1.00 44.44 84 LYS A N 1
ATOM 711 C CA . LYS A 1 84 ? 57.597 12.818 -19.143 1.00 44.44 84 LYS A CA 1
ATOM 712 C C . LYS A 1 84 ? 59.052 12.418 -19.409 1.00 44.44 84 LYS A C 1
ATOM 714 O O . LYS A 1 84 ? 59.332 11.232 -19.581 1.00 44.44 84 LYS A O 1
ATOM 719 N N . LYS A 1 85 ? 59.997 13.364 -19.314 1.00 41.44 85 LYS A N 1
ATOM 720 C CA . LYS A 1 85 ? 61.440 13.098 -19.505 1.00 41.44 85 LYS A CA 1
ATOM 721 C C . LYS A 1 85 ? 62.033 12.143 -18.458 1.00 41.44 85 LYS A C 1
ATOM 723 O O . LYS A 1 85 ? 62.910 11.339 -18.784 1.00 41.44 85 LYS A O 1
ATOM 728 N N . LYS A 1 86 ? 61.567 12.197 -17.201 1.00 42.84 86 LYS A N 1
ATOM 729 C CA . LYS A 1 86 ? 62.012 11.280 -16.128 1.00 42.84 86 LYS A CA 1
ATOM 730 C C . LYS A 1 86 ? 61.504 9.848 -16.347 1.00 42.84 86 LYS A C 1
ATOM 732 O O . LYS A 1 86 ? 62.227 8.894 -16.055 1.00 42.84 86 LYS A O 1
ATOM 737 N N . ASN A 1 87 ? 60.302 9.696 -16.903 1.00 43.38 87 ASN A N 1
ATOM 738 C CA . ASN A 1 87 ? 59.699 8.395 -17.197 1.00 43.38 87 ASN A CA 1
ATOM 739 C C . ASN A 1 87 ? 60.242 7.751 -18.482 1.00 43.38 87 ASN A C 1
ATOM 741 O O . ASN A 1 87 ? 60.443 6.539 -18.497 1.00 43.38 87 ASN A O 1
ATOM 745 N N . GLU A 1 88 ? 60.591 8.532 -19.509 1.00 41.31 88 GLU A N 1
ATOM 746 C CA . GLU A 1 88 ? 61.253 8.015 -20.721 1.00 41.31 88 GLU A CA 1
ATOM 747 C C . GLU A 1 88 ? 62.646 7.430 -20.427 1.00 41.31 88 GLU A C 1
ATOM 749 O O . GLU A 1 88 ? 63.020 6.400 -20.991 1.00 41.31 88 GLU A O 1
ATOM 754 N N . LYS A 1 89 ? 63.397 8.005 -19.472 1.00 39.66 89 LYS A N 1
ATOM 755 C CA . LYS A 1 89 ? 64.666 7.415 -19.005 1.00 39.66 89 LYS A CA 1
ATOM 756 C C . LYS A 1 89 ? 64.469 6.139 -18.170 1.00 39.66 89 LYS A C 1
ATOM 758 O O . LYS A 1 89 ? 65.310 5.249 -18.240 1.00 39.66 89 LYS A O 1
ATOM 763 N N . LYS A 1 90 ? 63.361 6.002 -17.425 1.00 42.69 90 LYS A N 1
ATOM 764 C CA . LYS A 1 90 ? 63.025 4.766 -16.683 1.00 42.69 90 LYS A CA 1
ATOM 765 C C . LYS A 1 90 ? 62.465 3.650 -17.577 1.00 42.69 90 LYS A C 1
ATOM 767 O O . LYS A 1 90 ? 62.692 2.481 -17.278 1.00 42.69 90 LYS A O 1
ATOM 772 N N . GLN A 1 91 ? 61.789 3.983 -18.680 1.00 41.84 91 GLN A N 1
ATOM 773 C CA . GLN A 1 91 ? 61.264 3.004 -19.645 1.00 41.84 91 GLN A CA 1
ATOM 774 C C . GLN A 1 91 ? 62.362 2.214 -20.367 1.00 41.84 91 GLN A C 1
ATOM 776 O O . GLN A 1 91 ? 62.155 1.045 -20.679 1.00 41.84 91 GLN A O 1
ATOM 781 N N . LYS A 1 92 ? 63.545 2.803 -20.591 1.00 43.09 92 LYS A N 1
ATOM 782 C CA . LYS A 1 92 ? 64.649 2.093 -21.259 1.00 43.09 92 LYS A CA 1
ATOM 783 C C . LYS A 1 92 ? 65.324 1.019 -20.393 1.00 43.09 92 LYS A C 1
ATOM 785 O O . LYS A 1 92 ? 65.922 0.113 -20.964 1.00 43.09 92 LYS A O 1
ATOM 790 N N . ASN A 1 93 ? 65.166 1.052 -19.064 1.00 40.69 93 ASN A N 1
ATOM 791 C CA . ASN A 1 93 ? 65.885 0.144 -18.156 1.00 40.69 93 ASN A CA 1
ATOM 792 C C . ASN A 1 93 ? 65.037 -0.956 -17.496 1.00 40.69 93 ASN A C 1
ATOM 794 O O . ASN A 1 93 ? 65.609 -1.828 -16.858 1.00 40.69 93 ASN A O 1
ATOM 798 N N . ASN A 1 94 ? 63.713 -0.991 -17.679 1.00 39.78 94 ASN A N 1
ATOM 799 C CA . ASN A 1 94 ? 62.864 -2.048 -17.109 1.00 39.78 94 ASN A CA 1
ATOM 800 C C . ASN A 1 94 ? 62.025 -2.732 -18.195 1.00 39.78 94 ASN A C 1
ATOM 802 O O . ASN A 1 94 ? 60.860 -2.403 -18.401 1.00 39.78 94 ASN A O 1
ATOM 806 N N . LYS A 1 95 ? 62.617 -3.726 -18.868 1.00 39.03 95 LYS A N 1
ATOM 807 C CA . LYS A 1 95 ? 61.942 -4.561 -19.880 1.00 39.03 95 LYS A CA 1
ATOM 808 C C . LYS A 1 95 ? 60.881 -5.528 -19.326 1.00 39.03 95 LYS A C 1
ATOM 810 O O . LYS A 1 95 ? 60.233 -6.185 -20.124 1.00 39.03 95 LYS A O 1
ATOM 815 N N . ASN A 1 96 ? 60.639 -5.592 -18.015 1.00 39.19 96 ASN A N 1
ATOM 816 C CA . ASN A 1 96 ? 59.673 -6.526 -17.423 1.00 39.19 96 ASN A CA 1
ATOM 817 C C . ASN A 1 96 ? 58.738 -5.841 -16.414 1.00 39.19 96 ASN A C 1
ATOM 819 O O . ASN A 1 96 ? 58.876 -6.012 -15.207 1.00 39.19 96 ASN A O 1
ATOM 823 N N . ILE A 1 97 ? 57.750 -5.087 -16.901 1.00 36.56 97 ILE A N 1
ATOM 824 C CA . ILE A 1 97 ? 56.559 -4.751 -16.107 1.00 36.56 97 ILE A CA 1
ATOM 825 C C . ILE A 1 97 ? 55.333 -5.139 -16.936 1.00 36.56 97 ILE A C 1
ATOM 827 O O . ILE A 1 97 ? 54.892 -4.395 -17.809 1.00 36.56 97 ILE A O 1
ATOM 831 N N . ASN A 1 98 ? 54.795 -6.333 -16.675 1.00 29.88 98 ASN A N 1
ATOM 832 C CA . ASN A 1 98 ? 53.524 -6.777 -17.244 1.00 29.88 98 ASN A CA 1
ATOM 833 C C . ASN A 1 98 ? 52.370 -6.043 -16.547 1.00 29.88 98 ASN A C 1
ATOM 835 O O . ASN A 1 98 ? 51.962 -6.395 -15.438 1.00 29.88 98 ASN A O 1
ATOM 839 N N . TYR A 1 99 ? 51.816 -5.031 -17.210 1.00 36.00 99 TYR A N 1
ATOM 840 C CA . TYR A 1 99 ? 50.583 -4.371 -16.787 1.00 36.00 99 TYR A CA 1
ATOM 841 C C . TYR A 1 99 ? 49.372 -5.257 -17.111 1.00 36.00 99 TYR A C 1
ATOM 843 O O . TYR A 1 99 ? 48.730 -5.120 -18.151 1.00 36.00 99 TYR A O 1
ATOM 851 N N . ASN A 1 100 ? 49.035 -6.184 -16.211 1.00 32.72 100 ASN A N 1
ATOM 852 C CA . ASN A 1 100 ? 47.822 -6.991 -16.341 1.00 32.72 100 ASN A CA 1
ATOM 853 C C . ASN A 1 100 ? 46.581 -6.184 -15.929 1.00 32.72 100 ASN A C 1
ATOM 855 O O . ASN A 1 100 ? 46.158 -6.210 -14.772 1.00 32.72 100 ASN 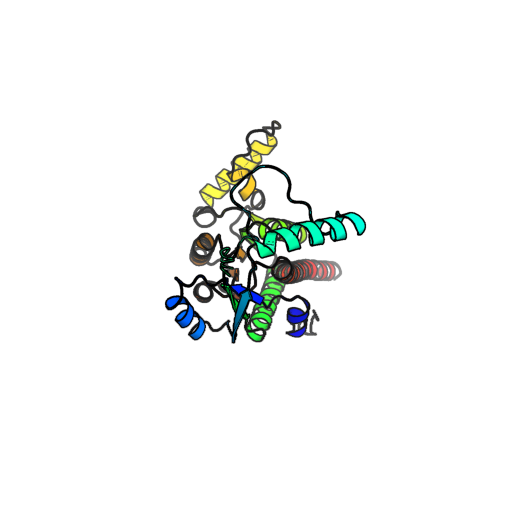A O 1
ATOM 859 N N . TYR A 1 101 ? 45.953 -5.506 -16.894 1.00 37.84 101 TYR A N 1
ATOM 860 C CA . TYR A 1 101 ? 44.630 -4.902 -16.727 1.00 37.84 101 TYR A CA 1
ATOM 861 C C . TYR A 1 101 ? 43.542 -5.990 -16.610 1.00 37.84 101 TYR A C 1
ATOM 863 O O . TYR A 1 101 ? 42.966 -6.450 -17.593 1.00 37.84 101 TYR A O 1
ATOM 871 N N . LYS A 1 102 ? 43.210 -6.398 -15.385 1.00 35.09 102 LYS A N 1
ATOM 872 C CA . LYS A 1 102 ? 42.003 -7.169 -15.053 1.00 35.09 102 LYS A CA 1
ATOM 873 C C . LYS A 1 102 ? 40.777 -6.260 -15.146 1.00 35.09 102 LYS A C 1
ATOM 875 O O . LYS A 1 102 ? 40.429 -5.545 -14.206 1.00 35.09 102 LYS A O 1
ATOM 880 N N . TYR A 1 103 ? 40.088 -6.318 -16.279 1.00 37.31 103 TYR A N 1
ATOM 881 C CA . TYR A 1 103 ? 38.755 -5.740 -16.431 1.00 37.31 103 TYR A CA 1
ATOM 882 C C . TYR A 1 103 ? 37.727 -6.611 -15.707 1.00 37.31 103 TYR A C 1
ATOM 884 O O . TYR A 1 103 ? 37.615 -7.805 -15.981 1.00 37.31 103 TYR A O 1
ATOM 892 N N . LYS A 1 104 ? 36.925 -6.018 -14.816 1.00 41.34 104 LYS A N 1
ATOM 893 C CA . LYS A 1 104 ? 35.740 -6.695 -14.278 1.00 41.34 104 LYS A CA 1
ATOM 894 C C . LYS A 1 104 ? 34.557 -6.360 -15.183 1.00 41.34 104 LYS A C 1
ATOM 896 O O . LYS A 1 104 ? 34.084 -5.224 -15.206 1.00 41.34 104 LYS A O 1
ATOM 901 N N . ILE A 1 105 ? 34.117 -7.340 -15.967 1.00 41.25 105 ILE A N 1
ATOM 902 C CA . ILE A 1 105 ? 32.913 -7.224 -16.792 1.00 41.25 105 ILE A CA 1
ATOM 903 C C . ILE A 1 105 ? 31.704 -7.347 -15.860 1.00 41.25 105 ILE A C 1
ATOM 905 O O . ILE A 1 105 ? 31.501 -8.402 -15.256 1.00 41.25 105 ILE A O 1
ATOM 909 N N . LYS A 1 106 ? 30.918 -6.271 -15.721 1.00 47.25 106 LYS A N 1
ATOM 910 C CA . LYS A 1 106 ? 29.622 -6.310 -15.026 1.00 47.25 106 LYS A CA 1
ATOM 911 C C . LYS A 1 106 ? 28.527 -6.427 -16.083 1.00 47.25 106 LYS A C 1
ATOM 913 O O . LYS A 1 106 ? 28.364 -5.530 -16.911 1.00 47.25 106 LYS A O 1
ATOM 918 N N . GLU A 1 107 ? 27.814 -7.546 -16.079 1.00 47.50 107 GLU A N 1
ATOM 919 C CA . GLU A 1 107 ? 26.635 -7.748 -16.921 1.00 47.50 107 GLU A CA 1
ATOM 920 C C . GLU A 1 107 ? 25.411 -7.221 -16.166 1.00 47.50 107 GLU A C 1
ATOM 922 O O . GLU A 1 107 ? 25.175 -7.607 -15.025 1.00 47.50 107 GLU A O 1
ATOM 927 N N . ILE A 1 108 ? 24.656 -6.302 -16.771 1.00 52.28 108 ILE A N 1
ATOM 928 C CA . ILE A 1 108 ? 23.395 -5.805 -16.206 1.00 52.28 108 ILE A CA 1
ATOM 929 C C . ILE A 1 108 ? 22.282 -6.149 -17.187 1.00 52.28 108 ILE A C 1
ATOM 931 O O . ILE A 1 108 ? 22.362 -5.805 -18.372 1.00 52.28 108 ILE A O 1
ATOM 935 N N . THR A 1 109 ? 21.237 -6.794 -16.682 1.00 50.53 109 THR A N 1
ATOM 936 C CA . THR A 1 109 ? 20.081 -7.202 -17.471 1.00 50.53 109 THR A CA 1
ATOM 937 C C . THR A 1 109 ? 18.898 -6.301 -17.125 1.00 50.53 109 THR A C 1
ATOM 939 O O . THR A 1 109 ? 18.586 -6.048 -15.967 1.00 50.53 109 THR A O 1
ATOM 942 N N . ARG A 1 110 ? 18.231 -5.747 -18.133 1.00 56.31 110 ARG A N 1
ATOM 943 C CA . ARG A 1 110 ? 17.045 -4.905 -17.928 1.00 56.31 110 ARG A CA 1
ATOM 944 C C . ARG A 1 110 ? 15.821 -5.583 -18.508 1.00 56.31 110 ARG A C 1
ATOM 946 O O . ARG A 1 110 ? 15.921 -6.236 -19.549 1.00 56.31 110 ARG A O 1
ATOM 953 N N . TYR A 1 111 ? 14.695 -5.396 -17.830 1.00 61.75 111 TYR A N 1
ATOM 954 C CA . TYR A 1 111 ? 13.408 -5.936 -18.245 1.00 61.75 111 TYR A CA 1
ATOM 955 C C . TYR A 1 111 ? 12.437 -4.798 -18.530 1.00 61.75 111 TYR A C 1
ATOM 957 O O . TYR A 1 111 ? 12.318 -3.863 -17.735 1.00 61.75 111 TYR A O 1
ATOM 965 N N . ALA A 1 112 ? 11.764 -4.891 -19.674 1.00 60.75 112 ALA A N 1
ATOM 966 C CA . ALA A 1 112 ? 10.681 -3.993 -20.049 1.00 60.75 112 ALA A CA 1
ATOM 967 C C . ALA A 1 112 ? 9.347 -4.579 -19.573 1.00 60.75 112 ALA A C 1
ATOM 969 O O . ALA A 1 112 ? 9.063 -5.749 -19.838 1.00 60.75 112 ALA A O 1
ATOM 970 N N . ILE A 1 113 ? 8.545 -3.775 -18.872 1.00 69.19 113 ILE A N 1
ATOM 971 C CA . ILE A 1 113 ? 7.209 -4.171 -18.403 1.00 69.19 113 ILE A CA 1
ATOM 972 C C . ILE A 1 113 ? 6.185 -3.995 -19.544 1.00 69.19 113 ILE A C 1
ATOM 974 O O . ILE A 1 113 ? 6.422 -3.236 -20.478 1.00 69.19 113 ILE A O 1
ATOM 978 N N . ASN A 1 114 ? 5.046 -4.687 -19.507 1.00 74.88 114 ASN A N 1
ATOM 979 C CA . ASN A 1 114 ? 3.939 -4.491 -20.444 1.00 74.88 114 ASN A CA 1
ATOM 980 C C . ASN A 1 114 ? 3.138 -3.219 -20.109 1.00 74.88 114 ASN A C 1
ATOM 982 O O . ASN A 1 114 ? 2.374 -3.188 -19.141 1.00 74.88 114 ASN A O 1
ATOM 986 N N . LEU A 1 115 ? 3.273 -2.184 -20.944 1.00 75.94 115 LEU A N 1
ATOM 987 C CA . LEU A 1 115 ? 2.654 -0.874 -20.702 1.00 75.94 115 LEU A CA 1
ATOM 988 C C . LEU A 1 115 ? 1.131 -0.897 -20.790 1.00 75.94 115 LEU A C 1
ATOM 990 O O . LEU A 1 115 ? 0.475 -0.160 -20.057 1.00 75.94 115 LEU A O 1
ATOM 994 N N . ASN A 1 116 ? 0.570 -1.742 -21.658 1.00 76.44 116 ASN A N 1
ATOM 995 C CA . ASN A 1 116 ? -0.878 -1.856 -21.828 1.00 76.44 116 ASN A CA 1
ATOM 996 C C . ASN A 1 116 ? -1.513 -2.400 -20.547 1.00 76.44 116 ASN A C 1
ATOM 998 O O . ASN A 1 116 ? -2.506 -1.857 -20.067 1.00 76.44 116 ASN A O 1
ATOM 1002 N N . LYS A 1 117 ? -0.884 -3.417 -19.943 1.00 79.81 117 LYS A N 1
ATOM 1003 C CA . LYS A 1 117 ? -1.341 -3.989 -18.671 1.00 79.81 117 LYS A CA 1
ATOM 1004 C C . LYS A 1 117 ? -1.211 -3.011 -17.512 1.00 79.81 117 LYS A C 1
ATOM 1006 O O . LYS A 1 117 ? -2.141 -2.914 -16.717 1.00 79.81 117 LYS A O 1
ATOM 1011 N N . ILE A 1 118 ? -0.110 -2.257 -17.433 1.00 82.19 118 ILE A N 1
ATOM 1012 C CA . ILE A 1 118 ? 0.036 -1.205 -16.413 1.00 82.19 118 ILE A CA 1
ATOM 1013 C C . ILE A 1 118 ? -1.046 -0.140 -16.599 1.00 82.19 118 ILE A C 1
ATOM 1015 O O . ILE A 1 118 ? -1.719 0.213 -15.640 1.00 82.19 118 ILE A O 1
ATOM 1019 N N . SER A 1 119 ? -1.231 0.361 -17.822 1.00 83.19 119 SER A N 1
ATOM 1020 C CA . SER A 1 119 ? -2.231 1.385 -18.147 1.00 83.19 119 SER A CA 1
ATOM 1021 C C . SER A 1 119 ? -3.637 0.955 -17.744 1.00 83.19 119 SER A C 1
ATOM 1023 O O . SER A 1 119 ? -4.337 1.719 -17.074 1.00 83.19 119 SER A O 1
ATOM 1025 N N . TYR A 1 120 ? -4.023 -0.276 -18.080 1.00 86.75 120 TYR A N 1
ATOM 1026 C CA . TYR A 1 120 ? -5.311 -0.839 -17.697 1.00 86.75 120 TYR A CA 1
ATOM 1027 C C . TYR A 1 120 ? -5.447 -0.977 -16.175 1.00 86.75 120 TYR A C 1
ATOM 1029 O O . TYR A 1 120 ? -6.371 -0.414 -15.592 1.00 86.75 120 TYR A O 1
ATOM 1037 N N . SER A 1 121 ? -4.493 -1.645 -15.521 1.00 89.75 121 SER A N 1
ATOM 1038 C CA . SER A 1 121 ? -4.556 -1.937 -14.079 1.00 89.75 121 SER A CA 1
ATOM 1039 C C . SER A 1 121 ? -4.513 -0.662 -13.238 1.00 89.75 121 SER A C 1
ATOM 1041 O O . SER A 1 121 ? -5.274 -0.512 -12.287 1.00 89.75 121 SER A O 1
ATOM 1043 N N . LEU A 1 122 ? -3.682 0.308 -13.629 1.00 90.38 122 LEU A N 1
ATOM 1044 C CA . LEU A 1 122 ? -3.586 1.600 -12.959 1.00 90.38 122 LEU A CA 1
ATOM 1045 C C . LEU A 1 122 ? -4.860 2.432 -13.149 1.00 90.38 122 LEU A C 1
ATOM 1047 O O . LEU A 1 122 ? -5.300 3.085 -12.205 1.00 90.38 122 LEU A O 1
ATOM 1051 N N . SER A 1 123 ? -5.475 2.397 -14.337 1.00 91.62 123 SER A N 1
ATOM 1052 C CA . SER A 1 123 ? -6.773 3.051 -14.568 1.00 91.62 123 SER A CA 1
ATOM 1053 C C . SER A 1 123 ? -7.875 2.395 -13.732 1.00 91.62 123 SER A C 1
ATOM 1055 O O . SER A 1 123 ? -8.650 3.101 -13.093 1.00 91.62 123 SER A O 1
ATOM 1057 N N . SER A 1 124 ? -7.902 1.059 -13.683 1.00 93.38 124 SER A N 1
ATOM 1058 C CA . SER A 1 124 ? -8.850 0.284 -12.875 1.00 93.38 124 SER A CA 1
ATOM 1059 C C . SER A 1 124 ? -8.729 0.620 -11.386 1.00 93.38 124 SER A C 1
ATOM 1061 O O . SER A 1 124 ? -9.713 1.016 -10.767 1.00 93.38 124 SER A O 1
ATOM 1063 N N . ALA A 1 125 ? -7.508 0.611 -10.838 1.00 95.94 125 ALA A N 1
ATOM 1064 C CA . ALA A 1 125 ? -7.252 1.015 -9.456 1.00 95.94 125 ALA A CA 1
ATOM 1065 C C . ALA A 1 125 ? -7.679 2.458 -9.172 1.00 95.94 125 ALA A C 1
ATOM 1067 O O . ALA A 1 125 ? -8.278 2.727 -8.137 1.00 95.94 125 ALA A O 1
ATOM 1068 N N . CYS A 1 126 ? -7.394 3.400 -10.076 1.00 95.88 126 CYS A N 1
ATOM 1069 C CA . CYS A 1 126 ? -7.800 4.791 -9.882 1.00 95.88 126 CYS A CA 1
ATOM 1070 C C . CYS A 1 126 ? -9.326 4.947 -9.862 1.00 95.88 126 CYS A C 1
ATOM 1072 O O . CYS A 1 126 ? -9.844 5.672 -9.015 1.00 95.88 126 CYS A O 1
ATOM 1074 N N . ASN A 1 127 ? -10.044 4.249 -10.747 1.00 95.00 127 ASN A N 1
ATOM 1075 C CA . ASN A 1 127 ? -11.508 4.235 -10.744 1.00 95.00 127 ASN A CA 1
ATOM 1076 C C . ASN A 1 127 ? -12.055 3.616 -9.459 1.00 95.00 127 ASN A C 1
ATOM 1078 O O . ASN A 1 127 ? -12.888 4.226 -8.797 1.00 95.00 127 ASN A O 1
ATOM 1082 N N . PHE A 1 128 ? -11.538 2.453 -9.064 1.00 96.19 128 PHE A N 1
ATOM 1083 C CA . PHE A 1 128 ? -11.923 1.795 -7.820 1.00 96.19 128 PHE A CA 1
ATOM 1084 C C . PHE A 1 128 ? -11.719 2.713 -6.608 1.00 96.19 128 PHE A C 1
ATOM 1086 O O . PHE A 1 128 ? -12.649 2.938 -5.841 1.00 96.19 128 PHE A O 1
ATOM 1093 N N . LEU A 1 129 ? -10.545 3.342 -6.487 1.00 96.88 129 LEU A N 1
ATOM 1094 C CA . LEU A 1 129 ? -10.252 4.277 -5.400 1.00 96.88 129 LEU A CA 1
ATOM 1095 C C . LEU A 1 129 ? -11.138 5.522 -5.426 1.00 96.88 129 LEU A C 1
ATOM 1097 O O . LEU A 1 129 ? -11.489 6.028 -4.361 1.00 96.88 129 LEU A O 1
ATOM 1101 N N . PHE A 1 130 ? -11.495 6.025 -6.608 1.00 95.25 130 PHE A N 1
ATOM 1102 C CA . PHE A 1 130 ? -12.435 7.133 -6.746 1.00 95.25 130 PHE A CA 1
ATOM 1103 C C . PHE A 1 130 ? -13.814 6.759 -6.179 1.00 95.25 130 PHE A C 1
ATOM 1105 O O . PHE A 1 130 ? -14.321 7.472 -5.309 1.00 95.25 130 PHE A O 1
ATOM 1112 N N . TYR A 1 131 ? -14.379 5.622 -6.603 1.00 93.94 131 TYR A N 1
ATOM 1113 C CA . TYR A 1 131 ? -15.689 5.156 -6.138 1.00 93.94 131 TYR A CA 1
ATOM 1114 C C . TYR A 1 131 ? -15.680 4.803 -4.646 1.00 93.94 131 TYR A C 1
ATOM 1116 O O . TYR A 1 131 ? -16.511 5.313 -3.896 1.00 93.94 131 TYR A O 1
ATOM 1124 N N . ALA A 1 132 ? -14.693 4.042 -4.180 1.00 94.88 132 ALA A N 1
ATOM 1125 C CA . ALA A 1 132 ? -14.528 3.708 -2.768 1.00 94.88 132 ALA A CA 1
ATOM 1126 C C . ALA A 1 132 ? -14.442 4.955 -1.875 1.00 94.88 132 ALA A C 1
ATOM 1128 O O . ALA A 1 132 ? -15.117 5.081 -0.852 1.00 94.88 132 ALA A O 1
ATOM 1129 N N . SER A 1 133 ? -13.656 5.944 -2.308 1.00 94.38 133 SER A N 1
ATOM 1130 C CA . SER A 1 133 ? -13.516 7.206 -1.580 1.00 94.38 133 SER A CA 1
ATOM 1131 C C . SER A 1 133 ? -14.805 8.027 -1.576 1.00 94.38 133 SER A C 1
ATOM 1133 O O . SER A 1 133 ? -15.060 8.728 -0.597 1.00 94.38 133 SER A O 1
ATOM 1135 N N . SER A 1 134 ? -15.619 7.938 -2.635 1.00 92.50 134 SER A N 1
ATOM 1136 C CA . SER A 1 134 ? -16.957 8.549 -2.695 1.00 92.50 134 SER A CA 1
ATOM 1137 C C . SER A 1 134 ? -17.968 7.875 -1.755 1.00 92.50 134 SER A C 1
ATOM 1139 O O . SER A 1 134 ? -18.944 8.490 -1.342 1.00 92.50 134 SER A O 1
ATOM 1141 N N . GLN A 1 135 ? -17.701 6.641 -1.335 1.00 91.94 135 GLN A N 1
ATOM 1142 C CA . GLN A 1 135 ? -18.500 5.909 -0.349 1.00 91.94 135 GLN A CA 1
ATOM 1143 C C . GLN A 1 135 ? -17.931 6.024 1.074 1.00 91.94 135 GLN A C 1
ATOM 1145 O O . GLN A 1 135 ? -18.404 5.358 1.987 1.00 91.94 135 GLN A O 1
ATOM 1150 N N . LYS A 1 136 ? -16.927 6.891 1.282 1.00 91.88 136 LYS A N 1
ATOM 1151 C CA . LYS A 1 136 ? -16.203 7.070 2.554 1.00 91.88 136 LYS A CA 1
ATOM 1152 C C . LYS A 1 136 ? -15.527 5.796 3.071 1.00 91.88 136 LYS A C 1
ATOM 1154 O O . LYS A 1 136 ? -15.253 5.709 4.268 1.00 91.88 136 LYS A O 1
ATOM 1159 N N . GLN A 1 137 ? -15.199 4.863 2.179 1.00 94.75 137 GLN A N 1
ATOM 1160 C CA . GLN A 1 137 ? -14.505 3.650 2.580 1.00 94.75 137 GLN A CA 1
ATOM 1161 C C . GLN A 1 137 ? -13.122 3.958 3.155 1.00 94.75 137 GLN A C 1
ATOM 1163 O O . GLN A 1 137 ? -12.421 4.896 2.748 1.00 94.75 137 GLN A O 1
ATOM 1168 N N . SER A 1 138 ? -12.744 3.158 4.141 1.00 94.81 138 SER A N 1
ATOM 1169 C CA . SER A 1 138 ? -11.504 3.315 4.891 1.00 94.81 138 SER A CA 1
ATOM 1170 C C . SER A 1 138 ? -10.315 2.723 4.127 1.00 94.81 138 SER A C 1
ATOM 1172 O O . SER A 1 138 ? -10.310 1.557 3.741 1.00 94.81 138 SER A O 1
ATOM 1174 N N . ILE A 1 139 ? -9.287 3.550 3.903 1.00 97.31 139 ILE A N 1
ATOM 1175 C CA . ILE A 1 139 ? -8.095 3.189 3.121 1.00 97.31 139 ILE A CA 1
ATOM 1176 C C . ILE A 1 139 ? -6.870 3.166 4.035 1.00 97.31 139 ILE A C 1
ATOM 1178 O O . ILE A 1 139 ? -6.588 4.153 4.726 1.00 97.31 139 ILE A O 1
ATOM 1182 N N . LEU A 1 140 ? -6.116 2.069 3.976 1.00 97.38 140 LEU A N 1
ATOM 1183 C CA . LEU A 1 140 ? -4.823 1.897 4.625 1.00 97.38 140 LEU A CA 1
ATOM 1184 C C . LEU A 1 140 ? -3.704 1.786 3.584 1.00 97.38 140 LEU A C 1
ATOM 1186 O O . LEU A 1 140 ? -3.722 0.951 2.685 1.00 97.38 140 LEU A O 1
ATOM 1190 N N . PHE A 1 141 ? -2.693 2.624 3.744 1.00 97.31 141 PHE A N 1
ATOM 1191 C CA . PHE A 1 141 ? -1.486 2.649 2.933 1.00 97.31 141 PHE A CA 1
ATOM 1192 C C . PHE A 1 141 ? -0.359 1.857 3.607 1.00 97.31 141 PHE A C 1
ATOM 1194 O O . PHE A 1 141 ? 0.015 2.163 4.732 1.00 97.31 141 PHE A O 1
ATOM 1201 N N . ILE A 1 142 ? 0.230 0.871 2.935 1.00 95.81 142 ILE A N 1
ATOM 1202 C CA . ILE A 1 142 ? 1.344 0.076 3.471 1.00 95.81 142 ILE A CA 1
ATOM 1203 C C . ILE A 1 142 ? 2.580 0.296 2.607 1.00 95.81 142 ILE A C 1
ATOM 1205 O O . ILE A 1 142 ? 2.585 -0.032 1.420 1.00 95.81 142 ILE A O 1
ATOM 1209 N N . GLY A 1 143 ? 3.626 0.854 3.217 1.00 93.62 143 GLY A N 1
ATOM 1210 C CA . GLY A 1 143 ? 4.853 1.274 2.545 1.00 93.62 143 GLY A CA 1
ATOM 1211 C C . GLY A 1 143 ? 6.111 0.781 3.223 1.00 93.62 143 GLY A C 1
ATOM 1212 O O . GLY A 1 143 ? 6.432 1.256 4.305 1.00 93.62 143 GLY A O 1
ATOM 1213 N N . ILE A 1 144 ? 6.866 -0.117 2.595 1.00 91.75 144 ILE A N 1
ATOM 1214 C CA . ILE A 1 144 ? 8.127 -0.597 3.179 1.00 91.75 144 ILE A CA 1
ATOM 1215 C C . ILE A 1 144 ? 9.262 -0.413 2.179 1.00 91.75 144 ILE A C 1
ATOM 1217 O O . ILE A 1 144 ? 9.289 -1.060 1.130 1.00 91.75 144 ILE A O 1
ATOM 1221 N N . GLY A 1 145 ? 10.194 0.474 2.522 1.00 89.75 145 GLY A N 1
ATOM 1222 C CA . GLY A 1 145 ? 11.368 0.791 1.719 1.00 89.75 145 GLY A CA 1
ATOM 1223 C C . GLY A 1 145 ? 11.828 2.230 1.928 1.00 89.75 145 GLY A C 1
ATOM 1224 O O . GLY A 1 145 ? 11.014 3.133 2.089 1.00 89.75 145 GLY A O 1
ATOM 1225 N N . GLU A 1 146 ? 13.137 2.450 1.856 1.00 85.06 146 GLU A N 1
ATOM 1226 C CA . GLU A 1 146 ? 13.807 3.683 2.307 1.00 85.06 146 GLU A CA 1
ATOM 1227 C C . GLU A 1 146 ? 13.189 4.984 1.756 1.00 85.06 146 GLU A C 1
ATOM 1229 O O . GLU A 1 146 ? 12.917 5.918 2.506 1.00 85.06 146 GLU A O 1
ATOM 1234 N N . PHE A 1 147 ? 12.891 5.043 0.454 1.00 88.81 147 PHE A N 1
ATOM 1235 C CA . PHE A 1 147 ? 12.239 6.213 -0.156 1.00 88.81 147 PHE A CA 1
ATOM 1236 C C . PHE A 1 147 ? 10.709 6.099 -0.208 1.00 88.81 147 PHE A C 1
ATOM 1238 O O . PHE A 1 147 ? 10.011 7.109 -0.296 1.00 88.81 147 PHE A O 1
ATOM 1245 N N . ILE A 1 148 ? 10.183 4.874 -0.155 1.00 91.94 148 ILE A N 1
ATOM 1246 C CA . ILE A 1 148 ? 8.750 4.572 -0.252 1.00 91.94 148 ILE A CA 1
ATOM 1247 C C . ILE A 1 148 ? 8.013 5.108 0.977 1.00 91.94 148 ILE A C 1
ATOM 1249 O O . ILE A 1 148 ? 6.939 5.691 0.838 1.00 91.94 148 ILE A O 1
ATOM 1253 N N . GLU A 1 149 ? 8.616 4.970 2.161 1.00 91.88 149 GLU A N 1
ATOM 1254 C CA . GLU A 1 149 ? 8.060 5.433 3.436 1.00 91.88 149 GLU A CA 1
ATOM 1255 C C . GLU A 1 149 ? 7.683 6.917 3.378 1.00 91.88 149 GLU A C 1
ATOM 1257 O O . GLU A 1 149 ? 6.537 7.282 3.639 1.00 91.88 149 GLU A O 1
ATOM 1262 N N . LYS A 1 150 ? 8.617 7.776 2.949 1.00 92.75 150 LYS A N 1
ATOM 1263 C CA . LYS A 1 150 ? 8.389 9.225 2.863 1.00 92.75 150 LYS A CA 1
ATOM 1264 C C . LYS A 1 150 ? 7.254 9.572 1.896 1.00 92.75 150 LYS A C 1
ATOM 1266 O O 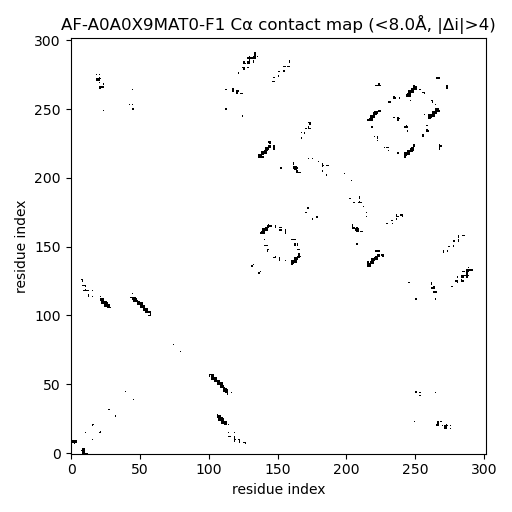. LYS A 1 150 ? 6.400 10.392 2.229 1.00 92.75 150 LYS A O 1
ATOM 1271 N N . LEU A 1 151 ? 7.229 8.936 0.724 1.00 95.12 151 LEU A N 1
ATOM 1272 C CA . LEU A 1 151 ? 6.196 9.178 -0.286 1.00 95.12 151 LEU A CA 1
ATOM 1273 C C . LEU A 1 151 ? 4.805 8.740 0.195 1.00 95.12 151 LEU A C 1
ATOM 1275 O O . LEU A 1 151 ? 3.823 9.438 -0.054 1.00 95.12 151 LEU A O 1
ATOM 1279 N N . LEU A 1 152 ? 4.713 7.609 0.899 1.00 94.88 152 LEU A N 1
ATOM 1280 C CA . LEU A 1 152 ? 3.446 7.093 1.425 1.00 94.88 152 LEU A CA 1
ATOM 1281 C C . LEU A 1 152 ? 2.913 7.898 2.603 1.00 94.88 152 LEU A C 1
ATOM 1283 O O . LEU A 1 152 ? 1.704 8.125 2.678 1.00 94.88 152 LEU A O 1
ATOM 1287 N N . ILE A 1 153 ? 3.788 8.388 3.482 1.00 93.81 153 ILE A N 1
ATOM 1288 C CA . ILE A 1 153 ? 3.395 9.330 4.538 1.00 93.81 153 ILE A CA 1
ATOM 1289 C C . ILE A 1 153 ? 2.808 10.594 3.901 1.00 93.81 153 ILE A C 1
ATOM 1291 O O . ILE A 1 153 ? 1.714 11.018 4.256 1.00 93.81 153 ILE A O 1
ATOM 1295 N N . GLU A 1 154 ? 3.481 11.179 2.910 1.00 95.19 154 GLU A N 1
ATOM 1296 C CA . GLU A 1 154 ? 2.979 12.387 2.249 1.00 95.19 154 GLU A CA 1
ATOM 1297 C C . GLU A 1 154 ? 1.634 12.145 1.538 1.00 95.19 154 GLU A C 1
ATOM 1299 O O . GLU A 1 154 ? 0.709 12.954 1.651 1.00 95.19 154 GLU A O 1
ATOM 1304 N N . ALA A 1 155 ? 1.500 11.013 0.841 1.00 96.12 155 ALA A N 1
ATOM 1305 C CA . ALA A 1 155 ? 0.272 10.624 0.156 1.00 96.12 155 ALA A CA 1
ATOM 1306 C C . ALA A 1 155 ? -0.900 10.430 1.131 1.00 96.12 155 ALA A C 1
ATOM 1308 O O . ALA A 1 155 ? -1.972 10.998 0.922 1.00 96.12 155 ALA A O 1
ATOM 1309 N N . SER A 1 156 ? -0.685 9.679 2.211 1.00 94.56 156 SER A N 1
ATOM 1310 C CA . SER A 1 156 ? -1.709 9.394 3.222 1.00 94.56 156 SER A CA 1
ATOM 1311 C C . SER A 1 156 ? -2.152 10.647 3.980 1.00 94.56 156 SER A C 1
ATOM 1313 O O . SER A 1 156 ? -3.348 10.832 4.207 1.00 94.56 156 SER A O 1
ATOM 1315 N N . LEU A 1 157 ? -1.229 11.564 4.289 1.00 94.06 157 LEU A N 1
ATOM 1316 C CA . LEU A 1 157 ? -1.562 12.861 4.882 1.00 94.06 157 LEU A CA 1
ATOM 1317 C C . LEU A 1 157 ? -2.418 13.712 3.934 1.00 94.06 157 LEU A C 1
ATOM 1319 O O . LEU A 1 157 ? -3.445 14.250 4.350 1.00 94.06 157 LEU A O 1
ATOM 1323 N N . LYS A 1 158 ? -2.051 13.784 2.646 1.00 95.88 158 LYS A N 1
ATOM 1324 C CA . LYS A 1 158 ? -2.829 14.502 1.620 1.00 95.88 158 LYS A CA 1
ATOM 1325 C C . LYS A 1 158 ? -4.239 13.941 1.462 1.00 95.88 158 LYS A C 1
ATOM 1327 O O . LYS A 1 158 ? -5.183 14.705 1.265 1.00 95.88 158 LYS A O 1
ATOM 1332 N N . THR A 1 159 ? -4.400 12.622 1.549 1.00 95.06 159 THR A N 1
ATOM 1333 C CA . THR A 1 159 ? -5.711 11.979 1.418 1.00 95.06 159 THR A CA 1
ATOM 1334 C C . THR A 1 159 ? -6.479 11.884 2.728 1.00 95.06 159 THR A C 1
ATOM 1336 O O . THR A 1 159 ? -7.654 11.525 2.676 1.00 95.06 159 THR A O 1
ATOM 1339 N N . ARG A 1 160 ? -5.878 12.197 3.884 1.00 93.44 160 ARG A N 1
ATOM 1340 C CA . ARG A 1 160 ? -6.425 11.880 5.219 1.00 93.44 160 ARG A CA 1
ATOM 1341 C C . ARG A 1 160 ? -6.785 10.394 5.335 1.00 93.44 160 ARG A C 1
ATOM 1343 O O . ARG A 1 160 ? -7.927 10.046 5.627 1.00 93.44 160 ARG A O 1
ATOM 1350 N N . SER A 1 161 ? -5.829 9.536 5.001 1.00 95.06 161 SER A N 1
ATOM 1351 C CA . SER A 1 161 ? -5.930 8.077 5.105 1.00 95.06 161 SER A CA 1
ATOM 1352 C C . SER A 1 161 ? -4.904 7.550 6.108 1.00 95.06 161 SER A C 1
ATOM 1354 O O . SER A 1 161 ? -3.940 8.244 6.431 1.00 95.06 161 SER A O 1
ATOM 1356 N N . HIS A 1 162 ? -5.093 6.322 6.585 1.00 96.00 162 HIS A N 1
ATOM 1357 C CA . HIS A 1 162 ? -4.147 5.687 7.502 1.00 96.00 162 HIS A CA 1
ATOM 1358 C C . HIS A 1 162 ? -2.941 5.133 6.748 1.00 96.00 162 HIS A C 1
ATOM 1360 O O . HIS A 1 162 ? -3.033 4.835 5.554 1.00 96.00 162 HIS A O 1
ATOM 1366 N N . TYR A 1 163 ? -1.819 4.963 7.443 1.00 95.56 163 TYR A N 1
ATOM 1367 C CA . TYR A 1 163 ? -0.632 4.340 6.867 1.00 95.56 163 TYR A CA 1
ATOM 1368 C C . TYR A 1 163 ? 0.155 3.488 7.866 1.00 95.56 163 TYR A C 1
ATOM 1370 O O . TYR A 1 163 ? 0.177 3.761 9.064 1.00 95.56 163 TYR A O 1
ATOM 1378 N N . ILE A 1 164 ? 0.865 2.488 7.354 1.00 93.56 164 ILE A N 1
ATOM 1379 C CA . ILE A 1 164 ? 1.900 1.734 8.061 1.00 93.56 164 ILE A CA 1
ATOM 1380 C C . ILE A 1 164 ? 3.167 1.792 7.221 1.00 93.56 164 ILE A C 1
ATOM 1382 O O . ILE A 1 164 ? 3.154 1.513 6.020 1.00 93.56 164 ILE A O 1
ATOM 1386 N N . VAL A 1 165 ? 4.267 2.151 7.873 1.00 91.50 165 VAL A N 1
ATOM 1387 C CA . VAL A 1 165 ? 5.584 2.272 7.248 1.00 91.50 165 VAL A CA 1
ATOM 1388 C C . VAL A 1 165 ? 6.649 1.506 8.027 1.00 91.50 165 VAL A C 1
ATOM 1390 O O . VAL A 1 165 ? 6.438 1.116 9.180 1.00 91.50 165 VAL A O 1
ATOM 1393 N N . ASN A 1 166 ? 7.800 1.283 7.392 1.00 86.56 166 ASN A N 1
ATOM 1394 C CA . ASN A 1 166 ? 9.016 0.668 7.940 1.00 86.56 166 ASN A CA 1
ATOM 1395 C C . ASN A 1 166 ? 8.931 -0.846 8.155 1.00 86.56 166 ASN A C 1
ATOM 1397 O O . ASN A 1 166 ? 9.814 -1.590 7.730 1.00 86.56 166 ASN A O 1
ATOM 1401 N N . LYS A 1 167 ? 7.905 -1.328 8.863 1.00 87.44 167 LYS A N 1
ATOM 1402 C CA . LYS A 1 167 ? 7.773 -2.748 9.199 1.00 87.44 167 LYS A CA 1
ATOM 1403 C C . LYS A 1 167 ? 6.313 -3.157 9.341 1.00 87.44 167 LYS A C 1
ATOM 1405 O O . LYS A 1 167 ? 5.578 -2.560 10.120 1.00 87.44 167 LYS A O 1
ATOM 1410 N N . TRP A 1 168 ? 5.949 -4.250 8.673 1.00 89.88 168 TRP A N 1
ATOM 1411 C CA . TRP A 1 168 ? 4.716 -4.977 8.955 1.00 89.88 168 TRP A CA 1
ATOM 1412 C C . TRP A 1 168 ? 4.945 -5.970 10.099 1.00 89.88 168 TRP A C 1
ATOM 1414 O O . TRP A 1 168 ? 5.919 -6.732 10.085 1.00 89.88 168 TRP A O 1
ATOM 1424 N N . LEU A 1 169 ? 4.075 -5.942 11.106 1.00 87.56 169 LEU A N 1
ATOM 1425 C CA . LEU A 1 169 ? 4.005 -6.978 12.127 1.00 87.56 169 LEU A CA 1
ATOM 1426 C C . LEU A 1 169 ? 2.873 -7.919 11.746 1.00 87.56 169 LEU A C 1
ATOM 1428 O O . LEU A 1 169 ? 1.748 -7.480 11.532 1.00 87.56 169 LEU A O 1
ATOM 1432 N N . TYR A 1 170 ? 3.194 -9.205 11.672 1.00 86.88 170 TYR A N 1
ATOM 1433 C CA . TYR A 1 170 ? 2.194 -10.227 11.419 1.00 86.88 170 TYR A CA 1
ATOM 1434 C C . TYR A 1 170 ? 1.117 -10.190 12.507 1.00 86.88 170 TYR A C 1
ATOM 1436 O O . TYR A 1 170 ? 1.438 -10.148 13.698 1.00 86.88 170 TYR A O 1
ATOM 1444 N N . GLY A 1 171 ? -0.142 -10.203 12.088 1.00 88.25 171 GLY A N 1
ATOM 1445 C CA . GLY A 1 171 ? -1.299 -10.137 12.967 1.00 88.25 171 GLY A CA 1
ATOM 1446 C C . GLY A 1 171 ? -1.862 -8.734 13.171 1.00 88.25 171 GLY A C 1
ATOM 1447 O O . GLY A 1 171 ? -2.746 -8.573 14.010 1.00 88.25 171 GLY A O 1
ATOM 1448 N N . PHE A 1 172 ? -1.374 -7.713 12.456 1.00 88.56 172 PHE A N 1
ATOM 1449 C CA . PHE A 1 172 ? -1.874 -6.347 12.628 1.00 88.56 172 PHE A CA 1
ATOM 1450 C C . PHE A 1 172 ? -3.379 -6.238 12.384 1.00 88.56 172 PHE A C 1
ATOM 1452 O O . PHE A 1 172 ? -4.061 -5.549 13.145 1.00 88.56 172 PHE A O 1
ATOM 1459 N N . LEU A 1 173 ? -3.882 -6.923 11.356 1.00 93.00 173 LEU A N 1
ATOM 1460 C CA . LEU A 1 173 ? -5.293 -6.879 10.986 1.00 93.00 173 LEU A CA 1
ATOM 1461 C C . LEU A 1 173 ? -6.053 -8.061 11.588 1.00 93.00 173 LEU A C 1
ATOM 1463 O O . LEU A 1 173 ? -7.131 -7.884 12.146 1.00 93.00 173 LEU A O 1
ATOM 1467 N N . THR A 1 174 ? -5.478 -9.263 11.530 1.00 94.00 174 THR A N 1
ATOM 1468 C CA . THR A 1 174 ? -6.160 -10.489 11.989 1.00 94.00 174 THR A CA 1
ATOM 1469 C C . THR A 1 174 ? -6.307 -10.566 13.508 1.00 94.00 174 THR A C 1
ATOM 1471 O O . THR A 1 174 ? -7.266 -11.152 13.999 1.00 94.00 174 THR A O 1
ATOM 1474 N N . ASN A 1 175 ? -5.413 -9.923 14.269 1.00 92.62 175 ASN A N 1
ATOM 1475 C CA . ASN A 1 175 ? -5.517 -9.786 15.723 1.00 92.62 175 ASN A CA 1
ATOM 1476 C C . ASN A 1 175 ? -5.896 -8.349 16.125 1.00 92.62 175 ASN A C 1
ATOM 1478 O O . ASN A 1 175 ? -5.230 -7.710 16.950 1.00 92.62 175 ASN A O 1
ATOM 1482 N N . TRP A 1 176 ? -6.966 -7.827 15.517 1.00 93.00 176 TRP A N 1
ATOM 1483 C CA . TRP A 1 176 ? -7.380 -6.433 15.684 1.00 93.00 176 TRP A CA 1
ATOM 1484 C C . TRP A 1 176 ? -7.614 -6.039 17.144 1.00 93.00 176 TRP A C 1
ATOM 1486 O O . TRP A 1 176 ? -7.141 -4.989 17.557 1.00 93.00 176 TRP A O 1
ATOM 1496 N N . SER A 1 177 ? -8.237 -6.894 17.961 1.00 91.50 177 SER A N 1
ATOM 1497 C CA . SER A 1 177 ? -8.498 -6.595 19.380 1.00 91.50 177 SER A CA 1
ATOM 1498 C C . SER A 1 177 ? -7.218 -6.320 20.182 1.00 91.50 177 SER A C 1
ATOM 1500 O O . SER A 1 177 ? -7.192 -5.456 21.059 1.00 91.50 177 SER A O 1
ATOM 1502 N N . THR A 1 178 ? -6.123 -7.019 19.869 1.00 90.38 178 THR A N 1
ATOM 1503 C CA . THR A 1 178 ? -4.815 -6.773 20.492 1.00 90.38 178 THR A CA 1
ATOM 1504 C C . THR A 1 178 ? -4.158 -5.521 19.919 1.00 90.38 178 THR A C 1
ATOM 1506 O O . THR A 1 178 ? -3.566 -4.738 20.665 1.00 90.38 178 THR A O 1
ATOM 1509 N N . THR A 1 179 ? -4.245 -5.325 18.601 1.00 89.06 179 THR A N 1
ATOM 1510 C CA . THR A 1 179 ? -3.722 -4.127 17.931 1.00 89.06 179 THR A CA 1
ATOM 1511 C C . THR A 1 179 ? -4.402 -2.867 18.466 1.00 89.06 179 THR A C 1
ATOM 1513 O O . THR A 1 179 ? -3.715 -1.927 18.853 1.00 89.06 179 THR A O 1
ATOM 1516 N N . GLU A 1 180 ? -5.726 -2.867 18.583 1.00 89.69 180 GLU A N 1
ATOM 1517 C CA . GLU A 1 180 ? -6.535 -1.762 19.090 1.00 89.69 180 GLU A CA 1
ATOM 1518 C C . GLU A 1 180 ? -6.162 -1.386 20.527 1.00 89.69 180 GLU A C 1
ATOM 1520 O O . GLU A 1 180 ? -5.909 -0.209 20.801 1.00 89.69 180 GLU A O 1
ATOM 1525 N N . LYS A 1 181 ? -6.033 -2.374 21.426 1.00 88.75 181 LYS A N 1
ATOM 1526 C CA . LYS A 1 181 ? -5.565 -2.148 22.806 1.00 88.75 181 LYS A CA 1
ATOM 1527 C C . LYS A 1 181 ? -4.207 -1.453 22.830 1.00 88.75 181 LYS A C 1
ATOM 1529 O O . LYS A 1 181 ? -4.048 -0.442 23.508 1.00 88.75 181 LYS A O 1
ATOM 1534 N N . LYS A 1 182 ? -3.255 -1.922 22.018 1.00 85.50 182 LYS A N 1
ATOM 1535 C CA . LYS A 1 182 ? -1.939 -1.279 21.902 1.00 85.50 182 LYS A CA 1
ATOM 1536 C C . LYS A 1 182 ? -2.048 0.142 21.353 1.00 85.50 182 LYS A C 1
ATOM 1538 O O . LYS A 1 182 ? -1.383 1.034 21.862 1.00 85.50 182 LYS A O 1
ATOM 1543 N N . LEU A 1 183 ? -2.887 0.395 20.347 1.00 86.88 183 LEU A N 1
ATOM 1544 C CA . LEU A 1 183 ? -3.103 1.750 19.818 1.00 86.88 183 LEU A CA 1
ATOM 1545 C C . LEU A 1 183 ? -3.734 2.686 20.859 1.00 86.88 183 LEU A C 1
ATOM 1547 O O . LEU A 1 183 ? -3.440 3.881 20.867 1.00 86.88 183 LEU A O 1
ATOM 1551 N N . TYR A 1 184 ? -4.603 2.168 21.726 1.00 85.69 184 TYR A N 1
ATOM 1552 C CA . TYR A 1 184 ? -5.168 2.917 22.846 1.00 85.69 184 TYR A CA 1
ATOM 1553 C C . TYR A 1 184 ? -4.103 3.256 23.899 1.00 85.69 184 TYR A C 1
ATOM 1555 O O . TYR A 1 184 ? -3.963 4.418 24.276 1.00 85.69 184 TYR A O 1
ATOM 1563 N N . GLU A 1 185 ? -3.278 2.284 24.293 1.00 83.81 185 GLU A N 1
ATOM 1564 C CA . GLU A 1 185 ? -2.132 2.510 25.185 1.00 83.81 185 GLU A CA 1
ATOM 1565 C C . GLU A 1 185 ? -1.163 3.555 24.616 1.00 83.81 185 GLU A C 1
ATOM 1567 O O . GLU A 1 185 ? -0.737 4.454 25.341 1.00 83.81 185 GLU A O 1
ATOM 1572 N N . LEU A 1 186 ? -0.870 3.503 23.309 1.00 80.81 186 LEU A N 1
ATOM 1573 C CA . LEU A 1 186 ? -0.031 4.508 22.649 1.00 80.81 186 LEU A CA 1
ATOM 1574 C C . LEU A 1 186 ? -0.642 5.914 22.727 1.00 80.81 186 LEU A C 1
ATOM 1576 O O . LEU A 1 186 ? 0.081 6.877 22.976 1.00 80.81 186 LEU A O 1
ATOM 1580 N N . ARG A 1 187 ? -1.960 6.045 22.519 1.00 80.69 187 ARG A N 1
ATOM 1581 C CA . ARG A 1 187 ? -2.663 7.335 22.621 1.00 80.69 187 ARG A CA 1
ATOM 1582 C C . ARG A 1 187 ? -2.570 7.906 24.034 1.00 80.69 187 ARG A C 1
ATOM 1584 O O . ARG A 1 187 ? -2.248 9.079 24.184 1.00 80.69 187 ARG A O 1
ATOM 1591 N N . ASN A 1 188 ? -2.788 7.075 25.050 1.00 81.62 188 ASN A N 1
ATOM 1592 C CA . ASN A 1 188 ? -2.705 7.499 26.447 1.00 81.62 188 ASN A CA 1
ATOM 1593 C C . ASN A 1 188 ? -1.275 7.857 26.861 1.00 81.62 188 ASN A C 1
ATOM 1595 O O . ASN A 1 188 ? -1.069 8.818 27.599 1.00 81.62 188 ASN A O 1
ATOM 1599 N N . TRP A 1 189 ? -0.280 7.118 26.369 1.00 76.69 189 TRP A N 1
ATOM 1600 C CA . TRP A 1 189 ? 1.127 7.390 26.650 1.00 76.69 189 TRP A CA 1
ATOM 1601 C C . TRP A 1 189 ? 1.585 8.750 26.105 1.00 76.69 189 TRP A C 1
ATOM 1603 O O . TRP A 1 189 ? 2.288 9.475 26.803 1.00 76.69 189 TRP A O 1
ATOM 1613 N N . GLU A 1 190 ? 1.160 9.136 24.896 1.00 71.25 190 GLU A N 1
ATOM 1614 C CA . GLU A 1 190 ? 1.502 10.449 24.318 1.00 71.25 190 GLU A CA 1
ATOM 1615 C C . GLU A 1 190 ? 0.898 11.626 25.098 1.00 71.25 190 GLU A C 1
ATOM 1617 O O . GLU A 1 190 ? 1.459 12.721 25.084 1.00 71.25 190 GLU A O 1
ATOM 1622 N N . ILE A 1 191 ? -0.232 11.408 25.776 1.00 75.50 191 ILE A N 1
ATOM 1623 C CA . ILE A 1 191 ? -0.885 12.419 26.617 1.00 75.50 191 ILE A CA 1
ATOM 1624 C C . ILE A 1 191 ? -0.155 12.556 27.961 1.00 75.50 191 ILE A C 1
ATOM 1626 O O . ILE A 1 191 ? -0.025 13.664 28.475 1.00 75.50 191 ILE A O 1
ATOM 1630 N N . THR A 1 192 ? 0.323 11.445 28.534 1.00 71.75 192 THR A N 1
ATOM 1631 C CA . THR A 1 192 ? 0.883 11.408 29.896 1.00 71.75 192 THR A CA 1
ATOM 1632 C C . THR A 1 192 ? 2.391 11.651 29.968 1.00 71.75 192 THR A C 1
ATOM 1634 O O . THR A 1 192 ? 2.859 12.221 30.950 1.00 71.75 192 THR A O 1
ATOM 1637 N N . ASN A 1 193 ? 3.167 11.267 28.949 1.00 63.03 193 ASN A N 1
ATOM 1638 C CA . ASN A 1 193 ? 4.628 11.382 28.952 1.00 63.03 193 ASN A CA 1
ATOM 1639 C C . ASN A 1 193 ? 5.126 12.425 27.941 1.00 63.03 193 ASN A C 1
ATOM 1641 O O . ASN A 1 193 ? 5.331 12.141 26.762 1.00 63.03 193 ASN A O 1
ATOM 1645 N N . SER A 1 194 ? 5.420 13.634 28.426 1.00 57.22 194 SER A N 1
ATOM 1646 C CA . SER A 1 194 ? 6.075 14.707 27.657 1.00 57.22 194 SER A CA 1
ATOM 1647 C C . SER A 1 194 ? 7.582 14.476 27.420 1.00 57.22 194 SER A C 1
ATOM 1649 O O . SER A 1 194 ? 8.188 15.153 26.584 1.00 57.22 194 SER A O 1
ATOM 1651 N N . ASN A 1 195 ? 8.195 13.492 28.094 1.00 56.12 195 ASN A N 1
ATOM 1652 C CA . ASN A 1 195 ? 9.621 13.169 27.978 1.00 56.12 195 ASN A CA 1
ATOM 1653 C C . ASN A 1 195 ? 9.908 12.195 26.816 1.00 56.12 195 ASN A C 1
ATOM 1655 O O . ASN A 1 195 ? 9.655 10.994 26.876 1.00 56.12 195 ASN A O 1
ATOM 1659 N N . ARG A 1 196 ? 10.492 12.741 25.744 1.00 54.84 196 ARG A N 1
ATOM 1660 C CA . ARG A 1 196 ? 10.624 12.170 24.385 1.00 54.84 196 ARG A CA 1
ATOM 1661 C C . ARG A 1 196 ? 11.602 10.993 24.198 1.00 54.84 196 ARG A C 1
ATOM 1663 O O . ARG A 1 196 ? 11.864 10.617 23.057 1.00 54.84 196 ARG A O 1
ATOM 1670 N N . ASN A 1 197 ? 12.151 10.397 25.256 1.00 54.41 197 ASN A N 1
ATOM 1671 C CA . ASN A 1 197 ? 13.366 9.574 25.121 1.00 54.41 197 ASN A CA 1
ATOM 1672 C C . ASN A 1 197 ? 13.157 8.056 24.999 1.00 54.41 197 ASN A C 1
ATOM 1674 O O . ASN A 1 197 ? 14.118 7.345 24.722 1.00 54.41 197 ASN A O 1
ATOM 1678 N N . ILE A 1 198 ? 11.927 7.544 25.106 1.00 53.97 198 ILE A N 1
ATOM 1679 C CA . ILE A 1 198 ? 11.635 6.123 24.845 1.00 53.97 198 ILE A CA 1
ATOM 1680 C C . ILE A 1 198 ? 10.725 6.026 23.626 1.00 53.97 198 ILE A C 1
ATOM 1682 O O . ILE A 1 198 ? 9.518 5.815 23.712 1.00 53.97 198 ILE A O 1
ATOM 1686 N N . ILE A 1 199 ? 11.315 6.189 22.444 1.00 53.66 199 ILE A N 1
ATOM 1687 C CA . ILE A 1 199 ? 10.621 5.855 21.206 1.00 53.66 199 ILE A CA 1
ATOM 1688 C C . ILE A 1 199 ? 10.654 4.328 21.068 1.00 53.66 199 ILE A C 1
ATOM 1690 O O . ILE A 1 199 ? 11.575 3.750 20.491 1.00 53.66 199 ILE A O 1
ATOM 1694 N N . HIS A 1 200 ? 9.640 3.652 21.608 1.00 59.38 200 HIS A N 1
ATOM 1695 C CA . HIS A 1 200 ? 9.332 2.266 21.261 1.00 59.38 200 HIS A CA 1
ATOM 1696 C C . HIS A 1 200 ? 9.365 2.115 19.728 1.00 59.38 200 HIS A C 1
ATOM 1698 O O . HIS A 1 200 ? 8.693 2.853 19.014 1.00 59.38 200 HIS A O 1
ATOM 1704 N N . ARG A 1 201 ? 10.092 1.136 19.174 1.00 55.34 201 ARG A N 1
ATOM 1705 C CA . ARG A 1 201 ? 10.084 0.855 17.713 1.00 55.34 201 ARG A CA 1
ATOM 1706 C C . ARG A 1 201 ? 8.666 0.643 17.145 1.00 55.34 201 ARG A C 1
ATOM 1708 O O . ARG A 1 201 ? 8.425 0.886 15.963 1.00 55.34 201 ARG A O 1
ATOM 1715 N N . PHE A 1 202 ? 7.732 0.229 18.002 1.00 59.25 202 PHE A N 1
ATOM 1716 C CA . PHE A 1 202 ? 6.300 0.136 17.717 1.00 59.25 202 PHE A CA 1
ATOM 1717 C C . PHE A 1 202 ? 5.636 1.513 17.500 1.00 59.25 202 PHE A C 1
ATOM 1719 O O . PHE A 1 202 ? 4.799 1.638 16.611 1.00 59.25 202 PHE A O 1
ATOM 1726 N N . LEU A 1 203 ? 6.062 2.563 18.221 1.00 61.44 203 LEU A N 1
ATOM 1727 C CA . LEU A 1 203 ? 5.573 3.942 18.062 1.00 61.44 203 LEU A CA 1
ATOM 1728 C C . LEU A 1 203 ? 5.894 4.511 16.676 1.00 61.44 203 LEU A C 1
ATOM 1730 O O . LEU A 1 203 ? 5.066 5.200 16.096 1.00 61.44 203 LEU A O 1
ATOM 1734 N N . ILE A 1 204 ? 7.078 4.241 16.117 1.00 62.75 204 ILE A N 1
ATOM 1735 C CA . ILE A 1 204 ? 7.468 4.812 14.811 1.00 62.75 204 ILE A CA 1
ATOM 1736 C C . ILE A 1 204 ? 6.618 4.220 13.681 1.00 62.75 204 ILE A C 1
ATOM 1738 O O . ILE A 1 204 ? 6.118 4.960 12.839 1.00 62.75 204 ILE A O 1
ATOM 1742 N N . SER A 1 205 ? 6.439 2.898 13.691 1.00 63.56 205 SER A N 1
ATOM 1743 C CA . SER A 1 205 ? 5.716 2.160 12.644 1.00 63.56 205 SER A CA 1
ATOM 1744 C C . SER A 1 205 ? 4.194 2.316 12.735 1.00 63.56 205 SER A C 1
ATOM 1746 O O . SER A 1 205 ? 3.526 2.319 11.703 1.00 63.56 205 SER A O 1
ATOM 1748 N N . SER A 1 206 ? 3.649 2.515 13.942 1.00 69.50 206 SER A N 1
ATOM 1749 C CA . SER A 1 206 ? 2.195 2.555 14.189 1.00 69.50 206 SER A CA 1
ATOM 1750 C C . SER A 1 206 ? 1.597 3.968 14.224 1.00 69.50 206 SER A C 1
ATOM 1752 O O . SER A 1 206 ? 0.392 4.123 14.415 1.00 69.50 206 SER A O 1
ATOM 1754 N N . LYS A 1 207 ? 2.401 5.021 14.017 1.00 78.12 207 LYS A N 1
ATOM 1755 C CA . LYS A 1 207 ? 1.923 6.419 14.016 1.00 78.12 207 LYS A CA 1
ATOM 1756 C C . LYS A 1 207 ? 0.773 6.660 13.039 1.00 78.12 207 LYS A C 1
ATOM 1758 O O . LYS A 1 207 ? -0.178 7.359 13.382 1.00 78.12 207 LYS A O 1
ATOM 1763 N N . GLY A 1 208 ? 0.841 6.066 11.850 1.00 86.12 208 GLY A N 1
ATOM 1764 C CA . GLY A 1 208 ? -0.159 6.275 10.804 1.00 86.12 208 GLY A CA 1
ATOM 1765 C C . GLY A 1 208 ? -1.474 5.515 11.000 1.00 86.12 208 GLY A C 1
ATOM 1766 O O . GLY A 1 208 ? -2.434 5.814 10.296 1.00 86.12 208 GLY A O 1
ATOM 1767 N N . ILE A 1 209 ? -1.552 4.589 11.963 1.00 90.25 209 ILE A N 1
ATOM 1768 C CA . ILE A 1 209 ? -2.786 3.868 12.340 1.00 90.25 209 ILE A CA 1
ATOM 1769 C C . ILE A 1 209 ? -3.292 4.242 13.735 1.00 90.25 209 ILE A C 1
ATOM 1771 O O . ILE A 1 209 ? -4.270 3.676 14.204 1.00 90.25 209 ILE A O 1
ATOM 1775 N N . ARG A 1 210 ? -2.671 5.220 14.405 1.00 85.56 210 ARG A N 1
ATOM 1776 C CA . ARG A 1 210 ? -3.032 5.628 15.775 1.00 85.56 210 ARG A CA 1
ATOM 1777 C C . ARG A 1 210 ? -4.511 5.989 15.944 1.00 85.56 210 ARG A C 1
ATOM 1779 O O . ARG A 1 210 ? -5.078 5.768 17.010 1.00 85.56 210 ARG A O 1
ATOM 1786 N N . TYR A 1 211 ? -5.109 6.567 14.908 1.00 85.94 211 TYR A N 1
ATOM 1787 C CA . TYR A 1 211 ? -6.506 6.999 14.898 1.00 85.94 211 TYR A CA 1
ATOM 1788 C C . TYR A 1 211 ? -7.455 5.991 14.248 1.00 85.94 211 TYR A C 1
ATOM 1790 O O . TYR A 1 211 ? -8.640 6.275 14.099 1.00 85.94 211 TYR A O 1
ATOM 1798 N N . MET A 1 212 ? -6.950 4.819 13.871 1.00 90.62 212 MET A N 1
ATOM 1799 C CA . MET A 1 212 ? -7.759 3.776 13.269 1.00 90.62 212 MET A CA 1
ATOM 1800 C C . MET A 1 212 ? -8.597 3.099 14.360 1.00 90.62 212 MET A C 1
ATOM 1802 O O . MET A 1 212 ? -8.053 2.564 15.324 1.00 90.62 212 MET A O 1
ATOM 1806 N N . THR A 1 213 ? -9.920 3.161 14.223 1.00 88.19 213 THR A N 1
ATOM 1807 C CA . THR A 1 213 ? -10.892 2.565 15.161 1.00 88.19 213 THR A CA 1
ATOM 1808 C C . THR A 1 213 ? -11.478 1.253 14.651 1.00 88.19 213 THR A C 1
ATOM 1810 O O . THR A 1 213 ? -12.041 0.487 15.419 1.00 88.19 213 THR A O 1
ATOM 1813 N N . GLN A 1 214 ? -11.346 0.985 13.355 1.00 92.75 214 GLN A N 1
ATOM 1814 C CA . GLN A 1 214 ? -11.877 -0.201 12.697 1.00 92.75 214 GLN A CA 1
ATOM 1815 C C . GLN A 1 214 ? -10.888 -0.715 11.654 1.00 92.75 214 GLN A C 1
ATOM 1817 O O . GLN A 1 214 ? -10.024 0.029 11.183 1.00 92.75 214 GLN A O 1
ATOM 1822 N N . ILE A 1 215 ? -11.044 -1.979 11.276 1.00 94.62 215 ILE A N 1
ATOM 1823 C CA . ILE A 1 215 ? -10.272 -2.600 10.199 1.00 94.62 215 ILE A CA 1
ATOM 1824 C C . ILE A 1 215 ? -10.556 -1.850 8.880 1.00 94.62 215 ILE A C 1
ATOM 1826 O O . ILE A 1 215 ? -11.710 -1.502 8.620 1.00 94.62 215 ILE A O 1
ATOM 1830 N N . PRO A 1 216 ? -9.528 -1.555 8.061 1.00 96.38 216 PRO A N 1
ATOM 1831 C CA . PRO A 1 216 ? -9.714 -0.886 6.780 1.00 96.38 216 PRO A CA 1
ATOM 1832 C C . PRO A 1 216 ? -10.421 -1.796 5.771 1.00 96.38 216 PRO A C 1
ATOM 1834 O O . PRO A 1 216 ? -10.166 -2.994 5.728 1.00 96.38 216 PRO A O 1
ATOM 1837 N N . GLU A 1 217 ? -11.237 -1.211 4.900 1.00 97.31 217 GLU A N 1
ATOM 1838 C CA . GLU A 1 217 ? -11.895 -1.939 3.803 1.00 97.31 217 GLU A CA 1
ATOM 1839 C C . GLU A 1 217 ? -10.977 -2.106 2.588 1.00 97.31 217 GLU A C 1
ATOM 1841 O O . GLU A 1 217 ? -11.150 -3.029 1.792 1.00 97.31 217 GLU A O 1
ATOM 1846 N N . ILE A 1 218 ? -9.999 -1.204 2.435 1.00 98.12 218 ILE A N 1
ATOM 1847 C CA . ILE A 1 218 ? -9.066 -1.192 1.309 1.00 98.12 218 ILE A CA 1
ATOM 1848 C C . ILE A 1 218 ? -7.638 -1.014 1.804 1.00 98.12 218 ILE A C 1
ATOM 1850 O O . ILE A 1 218 ? -7.327 -0.099 2.572 1.00 98.12 218 ILE A O 1
ATOM 1854 N N . VAL A 1 219 ? -6.739 -1.836 1.274 1.00 98.06 219 VAL A N 1
ATOM 1855 C CA . VAL A 1 219 ? -5.307 -1.791 1.549 1.00 98.06 219 VAL A CA 1
ATOM 1856 C C . VAL A 1 219 ? -4.526 -1.566 0.254 1.00 98.06 219 VAL A C 1
ATOM 1858 O O . VAL A 1 219 ? -4.617 -2.334 -0.701 1.00 98.06 219 VAL A O 1
ATOM 1861 N N . ILE A 1 220 ? -3.716 -0.507 0.225 1.00 98.00 220 ILE A N 1
ATOM 1862 C CA . ILE A 1 220 ? -2.798 -0.199 -0.879 1.00 98.00 220 ILE A CA 1
ATOM 1863 C C . ILE A 1 220 ? -1.382 -0.564 -0.441 1.00 98.00 220 ILE A C 1
ATOM 1865 O O . ILE A 1 220 ? -0.858 0.015 0.509 1.00 98.00 220 ILE A O 1
ATOM 1869 N N . ILE A 1 221 ? -0.747 -1.492 -1.151 1.00 96.69 221 ILE A N 1
ATOM 1870 C CA . ILE A 1 221 ? 0.554 -2.067 -0.799 1.00 96.69 221 ILE A CA 1
ATOM 1871 C C . ILE A 1 221 ? 1.608 -1.586 -1.791 1.00 96.69 221 ILE A C 1
ATOM 1873 O O . ILE A 1 221 ? 1.492 -1.838 -2.989 1.00 96.69 221 ILE A O 1
ATOM 1877 N N . ILE A 1 222 ? 2.667 -0.946 -1.296 1.00 95.06 222 ILE A N 1
ATOM 1878 C CA . ILE A 1 222 ? 3.874 -0.640 -2.070 1.00 95.06 222 ILE A CA 1
ATOM 1879 C C . ILE A 1 222 ? 5.092 -1.049 -1.248 1.00 95.06 222 ILE A C 1
ATOM 1881 O O . ILE A 1 222 ? 5.417 -0.441 -0.230 1.00 95.06 222 ILE A O 1
ATOM 1885 N N . ILE A 1 223 ? 5.776 -2.104 -1.674 1.00 91.94 223 ILE A N 1
ATOM 1886 C CA . ILE A 1 223 ? 6.902 -2.674 -0.931 1.00 91.94 223 ILE A CA 1
ATOM 1887 C C . ILE A 1 223 ? 8.079 -2.852 -1.881 1.00 91.94 223 ILE A C 1
ATOM 1889 O O . ILE A 1 223 ? 7.921 -3.350 -2.999 1.00 91.94 223 ILE A O 1
ATOM 1893 N N . ASP A 1 224 ? 9.264 -2.425 -1.444 1.00 88.00 224 ASP A N 1
ATOM 1894 C CA . ASP A 1 224 ? 10.482 -2.619 -2.216 1.00 88.00 224 ASP A CA 1
ATOM 1895 C C . ASP A 1 224 ? 10.879 -4.104 -2.310 1.00 88.00 224 ASP A C 1
ATOM 1897 O O . ASP A 1 224 ? 10.425 -4.981 -1.573 1.00 88.00 224 ASP A O 1
ATOM 1901 N N . GLN A 1 225 ? 11.793 -4.401 -3.226 1.00 80.25 225 GLN A N 1
ATOM 1902 C CA . GLN A 1 225 ? 12.270 -5.767 -3.436 1.00 80.25 225 GLN A CA 1
ATOM 1903 C C . GLN A 1 225 ? 13.016 -6.377 -2.238 1.00 80.25 225 GLN A C 1
ATOM 1905 O O . GLN A 1 225 ? 13.010 -7.593 -2.062 1.00 80.25 225 GLN A O 1
ATOM 1910 N N . LYS A 1 226 ? 13.683 -5.561 -1.411 1.00 83.94 226 LYS A N 1
ATOM 1911 C CA . LYS A 1 226 ? 14.483 -6.056 -0.278 1.00 83.94 226 LYS A CA 1
ATOM 1912 C C . LYS A 1 226 ? 13.584 -6.530 0.865 1.00 83.94 226 LYS A C 1
ATOM 1914 O O . LYS A 1 226 ? 14.007 -7.334 1.690 1.00 83.94 226 LYS A O 1
ATOM 1919 N N . ASN A 1 227 ? 12.348 -6.046 0.889 1.00 86.19 227 ASN A N 1
ATOM 1920 C CA . ASN A 1 227 ? 11.358 -6.271 1.927 1.00 86.19 227 ASN A CA 1
ATOM 1921 C C . ASN A 1 227 ? 10.199 -7.173 1.462 1.00 86.19 227 ASN A C 1
ATOM 1923 O O . ASN A 1 227 ? 9.140 -7.215 2.088 1.00 86.19 227 ASN A O 1
ATOM 1927 N N . ASN A 1 228 ? 10.409 -7.950 0.396 1.00 83.06 228 ASN A N 1
ATOM 1928 C CA . ASN A 1 228 ? 9.397 -8.793 -0.245 1.00 83.06 228 ASN A CA 1
ATOM 1929 C C . ASN A 1 228 ? 8.689 -9.803 0.681 1.00 83.06 228 ASN A C 1
ATOM 1931 O O . ASN A 1 228 ? 7.558 -10.190 0.393 1.00 83.06 228 ASN A O 1
ATOM 1935 N N . LYS A 1 229 ? 9.318 -10.210 1.792 1.00 87.88 229 LYS A N 1
ATOM 1936 C CA . LYS A 1 229 ? 8.725 -11.104 2.803 1.00 87.88 229 LYS A CA 1
ATOM 1937 C C . LYS A 1 229 ? 7.431 -10.562 3.421 1.00 87.88 229 LYS A C 1
ATOM 1939 O O . LYS A 1 229 ? 6.598 -11.344 3.863 1.00 87.88 229 LYS A O 1
ATOM 1944 N N . TYR A 1 230 ? 7.264 -9.238 3.473 1.00 90.75 230 TYR A N 1
ATOM 1945 C CA . TYR A 1 230 ? 6.065 -8.631 4.051 1.00 90.75 230 TYR A CA 1
ATOM 1946 C C . TYR A 1 230 ? 4.877 -8.660 3.085 1.00 90.75 230 TYR A C 1
ATOM 1948 O O . TYR A 1 230 ? 3.742 -8.610 3.541 1.00 90.75 230 TYR A O 1
ATOM 1956 N N . ILE A 1 231 ? 5.118 -8.777 1.772 1.00 90.50 231 ILE A N 1
ATOM 1957 C CA . ILE A 1 231 ? 4.056 -8.768 0.755 1.00 90.50 231 ILE A CA 1
ATOM 1958 C C . ILE A 1 231 ? 3.084 -9.924 1.000 1.00 90.50 231 ILE A C 1
ATOM 1960 O O . ILE A 1 231 ? 1.882 -9.710 1.112 1.00 90.50 231 ILE A O 1
ATOM 1964 N N . GLU A 1 232 ? 3.612 -11.139 1.153 1.00 91.25 232 GLU A N 1
ATOM 1965 C CA . GLU A 1 232 ? 2.799 -12.334 1.388 1.00 91.25 232 GLU A CA 1
ATOM 1966 C C . GLU A 1 232 ? 2.028 -12.260 2.712 1.00 91.25 232 GLU A C 1
ATOM 1968 O O . GLU A 1 232 ? 0.865 -12.646 2.768 1.00 91.25 232 GLU A O 1
ATOM 1973 N N . GLN A 1 233 ? 2.661 -11.737 3.768 1.00 93.00 233 GLN A N 1
ATOM 1974 C CA . GLN A 1 233 ? 2.039 -11.587 5.086 1.00 93.00 233 GLN A CA 1
ATOM 1975 C C . GLN A 1 233 ? 0.825 -10.659 5.021 1.00 93.00 233 GLN A C 1
ATOM 1977 O O . GLN A 1 233 ? -0.253 -11.032 5.471 1.00 93.00 233 GLN A O 1
ATOM 1982 N N . VAL A 1 234 ? 0.995 -9.482 4.413 1.00 94.94 234 VAL A N 1
ATOM 1983 C CA . VAL A 1 234 ? -0.081 -8.498 4.258 1.00 94.94 234 VAL A CA 1
ATOM 1984 C C . VAL A 1 234 ? -1.216 -9.067 3.410 1.00 94.94 234 VAL A C 1
ATOM 1986 O O . VAL A 1 234 ? -2.370 -8.987 3.821 1.00 94.94 23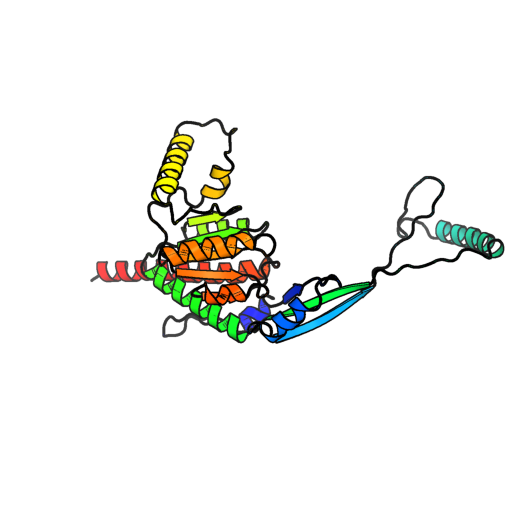4 VAL A O 1
ATOM 1989 N N . LEU A 1 235 ? -0.903 -9.662 2.252 1.00 94.75 235 LEU A N 1
ATOM 1990 C CA . LEU A 1 235 ? -1.917 -10.209 1.345 1.00 94.75 235 LEU A CA 1
ATOM 1991 C C . LEU A 1 235 ? -2.718 -11.338 2.001 1.00 94.75 235 LEU A C 1
ATOM 1993 O O . LEU A 1 235 ? -3.938 -11.356 1.886 1.00 94.75 235 LEU A O 1
ATOM 1997 N N . LYS A 1 236 ? -2.062 -12.235 2.748 1.00 94.38 236 LYS A N 1
ATOM 1998 C CA . LYS A 1 236 ? -2.743 -13.309 3.486 1.00 94.38 236 LYS A CA 1
ATOM 1999 C C . LYS A 1 236 ? -3.682 -12.774 4.563 1.00 94.38 236 LYS A C 1
ATOM 2001 O O . LYS A 1 236 ? -4.805 -13.254 4.664 1.00 94.38 236 LYS A O 1
ATOM 2006 N N . GLU A 1 237 ? -3.242 -11.788 5.346 1.00 95.50 237 GLU A N 1
ATOM 2007 C CA . GLU A 1 237 ? -4.104 -11.164 6.357 1.00 95.50 237 GLU A CA 1
ATOM 2008 C C . GLU A 1 237 ? -5.305 -10.452 5.720 1.00 95.50 237 GLU A C 1
ATOM 2010 O O . GLU A 1 237 ? -6.420 -10.582 6.218 1.00 95.50 237 GLU A O 1
ATOM 2015 N N . CYS A 1 238 ? -5.102 -9.744 4.603 1.00 96.44 238 CYS A N 1
ATOM 2016 C CA . CYS A 1 238 ? -6.190 -9.074 3.887 1.00 96.44 238 CYS A CA 1
ATOM 2017 C C . CYS A 1 238 ? -7.194 -10.079 3.312 1.00 96.44 238 CYS A C 1
ATOM 2019 O O . CYS A 1 238 ? -8.396 -9.899 3.484 1.00 96.44 238 CYS A O 1
ATOM 2021 N N . PHE A 1 239 ? -6.704 -11.162 2.703 1.00 94.62 239 PHE A N 1
ATOM 2022 C CA . PHE A 1 239 ? -7.538 -12.232 2.159 1.00 94.62 239 PHE A CA 1
ATOM 2023 C C . PHE A 1 239 ? -8.412 -12.881 3.238 1.00 94.62 239 PHE A C 1
ATOM 2025 O O . PHE A 1 239 ? -9.609 -13.051 3.043 1.00 94.62 239 PHE A O 1
ATOM 2032 N N . GLN A 1 240 ? -7.843 -13.188 4.409 1.00 95.38 240 GLN A N 1
ATOM 2033 C CA . GLN A 1 240 ? -8.590 -13.779 5.529 1.00 95.38 240 GLN A CA 1
ATOM 2034 C C . GLN A 1 240 ? -9.722 -12.885 6.050 1.00 95.38 240 GLN A C 1
ATOM 2036 O O . GLN A 1 240 ? -10.699 -13.390 6.596 1.00 95.38 240 GLN A O 1
ATOM 2041 N N . LEU A 1 241 ? -9.578 -11.569 5.905 1.00 95.69 241 LEU A N 1
ATOM 2042 C CA . LEU A 1 241 ? -10.527 -10.574 6.398 1.00 95.69 241 LEU A CA 1
ATOM 2043 C C . LEU A 1 241 ? -11.419 -9.995 5.293 1.00 95.69 241 LEU A C 1
ATOM 2045 O O . LEU A 1 241 ? -12.171 -9.063 5.566 1.00 95.69 241 LEU A O 1
ATOM 2049 N N . ASN A 1 242 ? -11.347 -10.528 4.067 1.00 95.38 242 ASN A N 1
ATOM 2050 C CA . ASN A 1 242 ? -12.058 -10.015 2.891 1.00 95.38 242 ASN A CA 1
ATOM 2051 C C . ASN A 1 242 ? -11.816 -8.512 2.640 1.00 95.38 242 ASN A C 1
ATOM 2053 O O . ASN A 1 242 ? -12.734 -7.764 2.304 1.00 95.38 242 ASN A O 1
ATOM 2057 N N . ILE A 1 243 ? -10.574 -8.064 2.825 1.00 97.12 243 ILE A N 1
ATOM 2058 C CA . ILE A 1 243 ? -10.148 -6.681 2.583 1.00 97.12 243 ILE A CA 1
ATOM 2059 C C . ILE A 1 243 ? -9.660 -6.560 1.141 1.00 97.12 243 ILE A C 1
ATOM 2061 O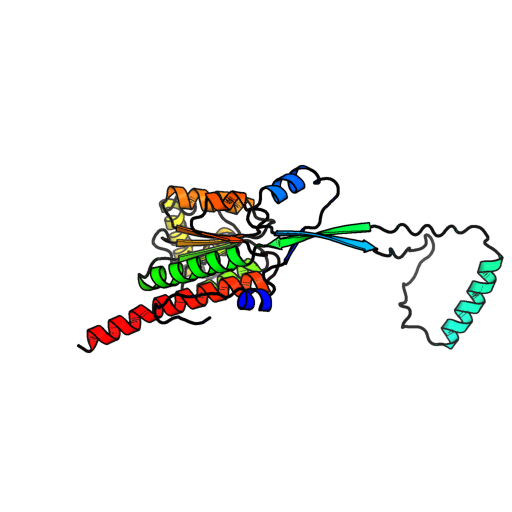 O . ILE A 1 243 ? -8.794 -7.329 0.724 1.00 97.12 243 ILE A O 1
ATOM 2065 N N . TYR A 1 244 ? -10.144 -5.553 0.409 1.00 97.69 244 TYR A N 1
ATOM 2066 C CA . TYR A 1 244 ? -9.710 -5.315 -0.967 1.00 97.69 244 TYR A CA 1
ATOM 2067 C C . TYR A 1 244 ? -8.269 -4.808 -1.024 1.00 97.69 244 TYR A C 1
ATOM 2069 O O . TYR A 1 244 ? -7.873 -3.892 -0.299 1.00 97.69 244 TYR A O 1
ATOM 2077 N N . THR A 1 245 ? -7.484 -5.350 -1.947 1.00 97.56 245 THR A N 1
ATOM 2078 C CA . THR A 1 245 ? -6.047 -5.104 -2.048 1.00 97.56 245 THR A CA 1
ATOM 2079 C C . THR A 1 245 ? -5.639 -4.531 -3.401 1.00 97.56 245 THR A C 1
ATOM 2081 O O . THR A 1 245 ? -5.925 -5.072 -4.468 1.00 97.56 245 THR A O 1
ATOM 2084 N N . ILE A 1 246 ? -4.882 -3.433 -3.360 1.00 97.69 246 ILE A N 1
ATOM 2085 C CA . ILE A 1 246 ? -4.186 -2.882 -4.526 1.00 97.69 246 ILE A CA 1
ATOM 2086 C C . ILE A 1 246 ? -2.689 -3.043 -4.293 1.00 97.69 246 ILE A C 1
ATOM 2088 O O . ILE A 1 246 ? -2.101 -2.346 -3.466 1.00 97.69 246 ILE A O 1
ATOM 2092 N N . CYS A 1 247 ? -2.052 -3.949 -5.026 1.00 95.19 247 CYS A N 1
ATOM 2093 C CA . CYS A 1 247 ? -0.648 -4.296 -4.844 1.00 95.19 247 CYS A CA 1
ATOM 2094 C C . CYS A 1 247 ? 0.218 -3.697 -5.959 1.00 95.19 247 CYS A C 1
ATOM 2096 O O . CYS A 1 247 ? 0.150 -4.121 -7.113 1.00 95.19 247 CYS A O 1
ATOM 2098 N N . CYS A 1 248 ? 1.049 -2.711 -5.614 1.00 92.38 248 CYS A N 1
ATOM 2099 C CA . CYS A 1 248 ? 1.992 -2.065 -6.524 1.00 92.38 248 CYS A CA 1
ATOM 2100 C C . CYS A 1 248 ? 3.425 -2.489 -6.193 1.00 92.38 248 CYS A C 1
ATOM 2102 O O . CYS A 1 248 ? 4.098 -1.874 -5.364 1.00 92.38 248 CYS A O 1
ATOM 2104 N N . ILE A 1 249 ? 3.911 -3.540 -6.847 1.00 87.56 249 ILE A N 1
ATOM 2105 C CA . ILE A 1 249 ? 5.235 -4.114 -6.573 1.00 87.56 249 ILE A CA 1
ATOM 2106 C C . ILE A 1 249 ? 6.013 -4.379 -7.862 1.00 87.56 249 ILE A C 1
ATOM 2108 O O . ILE A 1 249 ? 5.490 -4.268 -8.971 1.00 87.56 249 ILE A O 1
ATOM 2112 N N . SER A 1 250 ? 7.295 -4.724 -7.726 1.00 83.94 250 SER A N 1
ATOM 2113 C CA . SER A 1 250 ? 8.129 -5.084 -8.875 1.00 83.94 250 SER A CA 1
ATOM 2114 C C . SER A 1 250 ? 7.537 -6.256 -9.655 1.00 83.94 250 SER A C 1
ATOM 2116 O O . SER A 1 250 ? 7.143 -7.260 -9.063 1.00 83.94 250 SER A O 1
ATOM 2118 N N . SER A 1 251 ? 7.570 -6.185 -10.992 1.00 73.38 251 SER A N 1
ATOM 2119 C CA . SER A 1 251 ? 7.099 -7.282 -11.851 1.00 73.38 251 SER A CA 1
ATOM 2120 C C . SER A 1 251 ? 7.866 -8.594 -11.639 1.00 73.38 251 SER A C 1
ATOM 2122 O O . SER A 1 251 ? 7.375 -9.650 -12.028 1.00 73.38 251 SER A O 1
ATOM 2124 N N . ARG A 1 252 ? 9.042 -8.557 -10.987 1.00 74.31 252 ARG A N 1
ATOM 2125 C CA . ARG A 1 252 ? 9.753 -9.753 -10.500 1.00 74.31 252 ARG A CA 1
ATOM 2126 C C . ARG A 1 252 ? 8.848 -10.639 -9.642 1.00 74.31 252 ARG A C 1
ATOM 2128 O O . ARG A 1 252 ? 8.891 -11.857 -9.758 1.00 74.31 252 ARG A O 1
ATOM 2135 N N . TYR A 1 253 ? 7.996 -10.023 -8.831 1.00 78.88 253 TYR A N 1
ATOM 2136 C CA . TYR A 1 253 ? 7.124 -10.700 -7.880 1.00 78.88 253 TYR A CA 1
ATOM 2137 C C . TYR A 1 253 ? 5.709 -10.918 -8.430 1.00 78.88 253 TYR A C 1
ATOM 2139 O O . TYR A 1 253 ? 4.730 -10.849 -7.695 1.00 78.88 253 TYR A O 1
ATOM 2147 N N . HIS A 1 254 ? 5.605 -11.181 -9.736 1.00 78.62 254 HIS A N 1
ATOM 2148 C CA . HIS A 1 254 ? 4.336 -11.445 -10.419 1.00 78.62 254 HIS A CA 1
ATOM 2149 C C . HIS A 1 254 ? 3.515 -12.584 -9.804 1.00 78.62 254 HIS A C 1
ATOM 2151 O O . HIS A 1 254 ? 2.308 -12.566 -9.944 1.00 78.62 254 HIS A O 1
ATOM 2157 N N . TYR A 1 255 ? 4.127 -13.535 -9.098 1.00 82.12 255 TYR A N 1
ATOM 2158 C CA . TYR A 1 255 ? 3.408 -14.622 -8.426 1.00 82.12 255 TYR A CA 1
ATOM 2159 C C . TYR A 1 255 ? 2.451 -14.138 -7.318 1.00 82.12 255 TYR A C 1
ATOM 2161 O O . TYR A 1 255 ? 1.565 -14.877 -6.913 1.00 82.12 255 TYR A O 1
ATOM 2169 N N . TYR A 1 256 ? 2.594 -12.899 -6.831 1.00 84.25 256 TYR A N 1
ATOM 2170 C CA . TYR A 1 256 ? 1.605 -12.285 -5.941 1.00 84.25 256 TYR A CA 1
ATOM 2171 C C . TYR A 1 256 ? 0.404 -11.684 -6.687 1.00 84.25 256 TYR A C 1
ATOM 2173 O O . TYR A 1 256 ? -0.514 -11.200 -6.032 1.00 84.25 256 TYR A O 1
ATOM 2181 N N . SER A 1 257 ? 0.389 -11.677 -8.028 1.00 85.50 257 SER A N 1
ATOM 2182 C CA . SER A 1 257 ? -0.741 -11.129 -8.787 1.00 85.50 257 SER A CA 1
ATOM 2183 C C . SER A 1 257 ? -2.017 -11.936 -8.624 1.00 85.50 257 SER A C 1
ATOM 2185 O O . SER A 1 257 ? -3.087 -11.375 -8.801 1.00 85.50 257 SER A O 1
ATOM 2187 N N . ASP A 1 258 ? -1.900 -13.216 -8.271 1.00 86.44 258 ASP A N 1
ATOM 2188 C CA . ASP A 1 258 ? -3.049 -14.100 -8.054 1.00 86.44 258 ASP A CA 1
ATOM 2189 C C . ASP A 1 258 ? -3.652 -13.924 -6.649 1.00 86.44 258 ASP A C 1
ATOM 2191 O O . ASP A 1 258 ? -4.761 -14.374 -6.387 1.00 86.44 258 ASP A O 1
ATOM 2195 N N . LEU A 1 259 ? -2.915 -13.274 -5.739 1.00 88.19 259 LEU A N 1
ATOM 2196 C CA . LEU A 1 259 ? -3.334 -13.026 -4.356 1.00 88.19 259 LEU A CA 1
ATOM 2197 C C . LEU A 1 259 ? -3.903 -11.621 -4.136 1.00 88.19 259 LEU A C 1
ATOM 2199 O O . LEU A 1 259 ? -4.475 -11.369 -3.081 1.00 88.19 259 LEU A O 1
ATOM 2203 N N . ALA A 1 260 ? -3.677 -10.694 -5.068 1.00 92.69 260 ALA A N 1
ATOM 2204 C CA . ALA A 1 260 ? -4.124 -9.311 -4.957 1.00 92.69 260 ALA A CA 1
ATOM 2205 C C . ALA A 1 260 ? -5.306 -9.050 -5.894 1.00 92.69 260 ALA A C 1
ATOM 2207 O O . ALA A 1 260 ? -5.268 -9.473 -7.047 1.00 92.69 260 ALA A O 1
ATOM 2208 N N . ASP A 1 261 ? -6.296 -8.276 -5.447 1.00 94.69 261 ASP A N 1
ATOM 2209 C CA . ASP A 1 261 ? -7.473 -7.954 -6.268 1.00 94.69 261 ASP A CA 1
ATOM 2210 C C . ASP A 1 261 ? -7.099 -7.087 -7.473 1.00 94.69 261 ASP A C 1
ATOM 2212 O O . ASP A 1 261 ? -7.565 -7.297 -8.594 1.00 94.69 261 ASP A O 1
ATOM 2216 N N . ILE A 1 262 ? -6.216 -6.107 -7.254 1.00 94.56 262 ILE A N 1
ATOM 2217 C CA . ILE A 1 262 ? -5.632 -5.300 -8.324 1.00 94.56 262 ILE A CA 1
ATOM 2218 C C . ILE A 1 262 ? -4.113 -5.310 -8.202 1.00 94.56 262 ILE A C 1
ATOM 2220 O O . ILE A 1 262 ? -3.530 -4.709 -7.299 1.00 94.56 262 ILE A O 1
ATOM 2224 N N . PHE A 1 263 ? -3.453 -5.937 -9.171 1.00 92.12 263 PHE A N 1
ATOM 2225 C CA . PHE A 1 263 ? -1.999 -5.965 -9.267 1.00 92.12 263 PHE A CA 1
ATOM 2226 C C . PHE A 1 263 ? -1.476 -4.943 -10.282 1.00 92.12 263 PHE A C 1
ATOM 2228 O O . PHE A 1 263 ? -1.880 -4.935 -11.445 1.00 92.12 263 PHE A O 1
ATOM 2235 N N . ILE A 1 264 ? -0.533 -4.094 -9.868 1.00 89.62 264 ILE A N 1
ATOM 2236 C CA . ILE A 1 264 ? 0.100 -3.093 -10.733 1.00 89.62 264 ILE A CA 1
ATOM 2237 C C . ILE A 1 264 ? 1.619 -3.292 -10.693 1.00 89.62 264 ILE A C 1
ATOM 2239 O O . ILE A 1 264 ? 2.267 -2.934 -9.708 1.00 89.62 264 ILE A O 1
ATOM 2243 N N . PRO A 1 265 ? 2.234 -3.819 -11.765 1.00 85.44 265 PRO A N 1
ATOM 2244 C CA . PRO A 1 265 ? 3.681 -3.956 -11.810 1.00 85.44 265 PRO A CA 1
ATOM 2245 C C . PRO A 1 265 ? 4.339 -2.580 -11.978 1.00 85.44 265 PRO A C 1
ATOM 2247 O O . PRO A 1 265 ? 4.109 -1.895 -12.975 1.00 85.44 265 PRO A O 1
ATOM 2250 N N . ILE A 1 266 ? 5.192 -2.188 -11.031 1.00 84.00 266 ILE A N 1
ATOM 2251 C CA . ILE A 1 266 ? 5.904 -0.899 -11.049 1.00 84.00 266 ILE A CA 1
ATOM 2252 C C . ILE A 1 266 ? 7.406 -1.078 -10.827 1.00 84.00 266 ILE A C 1
ATOM 2254 O O . ILE A 1 266 ? 7.855 -2.082 -10.272 1.00 84.00 266 ILE A O 1
ATOM 2258 N N . ASN A 1 267 ? 8.212 -0.084 -11.207 1.00 82.38 267 ASN A N 1
ATOM 2259 C CA . ASN A 1 267 ? 9.596 -0.028 -10.752 1.00 82.38 267 ASN A CA 1
ATOM 2260 C C . ASN A 1 267 ? 9.683 0.606 -9.353 1.00 82.38 267 ASN A C 1
ATOM 2262 O O . ASN A 1 267 ? 9.791 1.823 -9.225 1.00 82.38 267 ASN A O 1
ATOM 2266 N N . THR A 1 268 ? 9.684 -0.219 -8.306 1.00 81.19 268 THR A N 1
ATOM 2267 C CA . THR A 1 268 ? 9.814 0.233 -6.907 1.00 81.19 268 THR A CA 1
ATOM 2268 C C . THR A 1 268 ? 11.201 0.792 -6.563 1.00 81.19 268 THR A C 1
ATOM 2270 O O . THR A 1 268 ? 11.372 1.375 -5.500 1.00 81.19 268 THR A O 1
ATOM 2273 N N . GLU A 1 269 ? 12.211 0.601 -7.421 1.00 80.12 269 GLU A N 1
ATOM 2274 C CA . GLU A 1 269 ? 13.551 1.183 -7.236 1.00 80.12 269 GLU A CA 1
ATOM 2275 C C . GLU A 1 269 ? 13.635 2.632 -7.749 1.00 80.12 269 GLU A C 1
ATOM 2277 O O . GLU A 1 269 ? 14.580 3.344 -7.417 1.00 80.12 269 GLU A O 1
ATOM 2282 N N . SER A 1 270 ? 12.665 3.081 -8.556 1.00 83.56 270 SER A N 1
ATOM 2283 C CA . SER A 1 270 ? 12.572 4.470 -9.015 1.00 83.56 270 SER A CA 1
ATOM 2284 C C . SER A 1 270 ? 11.594 5.246 -8.143 1.00 83.56 270 SER A C 1
ATOM 2286 O O . SER A 1 270 ? 10.410 4.906 -8.020 1.00 83.56 270 SER A O 1
ATOM 2288 N N . ILE A 1 271 ? 12.106 6.335 -7.572 1.00 86.94 271 ILE A N 1
ATOM 2289 C CA . ILE A 1 271 ? 11.319 7.298 -6.803 1.00 86.94 271 ILE A CA 1
ATOM 2290 C C . ILE A 1 271 ? 10.238 7.898 -7.708 1.00 86.94 271 ILE A C 1
ATOM 2292 O O . ILE A 1 271 ? 9.081 7.966 -7.311 1.00 86.94 271 ILE A O 1
ATOM 2296 N N . GLU A 1 272 ? 10.583 8.248 -8.948 1.00 86.12 272 GLU A N 1
ATOM 2297 C CA . GLU A 1 272 ? 9.682 8.846 -9.938 1.00 86.12 272 GLU A CA 1
ATOM 2298 C C . GLU A 1 272 ? 8.528 7.911 -10.308 1.00 86.12 272 GLU A C 1
ATOM 2300 O O . GLU A 1 272 ? 7.378 8.341 -10.364 1.00 86.12 272 GLU A O 1
ATOM 2305 N N . SER A 1 273 ? 8.821 6.623 -10.511 1.00 85.94 273 SER A N 1
ATOM 2306 C CA . SER A 1 273 ? 7.816 5.593 -10.794 1.00 85.94 273 SER A CA 1
ATOM 2307 C C . SER A 1 273 ? 6.812 5.463 -9.647 1.00 85.94 273 SER A C 1
ATOM 2309 O O . SER A 1 273 ? 5.598 5.515 -9.861 1.00 85.94 273 SER A O 1
ATOM 2311 N N . THR A 1 274 ? 7.316 5.332 -8.418 1.00 89.44 274 THR A N 1
ATOM 2312 C CA . THR A 1 274 ? 6.477 5.191 -7.219 1.00 89.44 274 THR A CA 1
ATOM 2313 C C . THR A 1 274 ? 5.661 6.458 -6.961 1.00 89.44 274 THR A C 1
ATOM 2315 O O . THR A 1 274 ? 4.456 6.391 -6.720 1.00 89.44 274 THR A O 1
ATOM 2318 N N . PHE A 1 275 ? 6.294 7.625 -7.088 1.00 91.81 275 PHE A N 1
ATOM 2319 C CA . PHE A 1 275 ? 5.656 8.931 -6.951 1.00 91.81 275 PHE A CA 1
ATOM 2320 C C . PHE A 1 275 ? 4.553 9.149 -7.988 1.00 91.81 275 PHE A C 1
ATOM 2322 O O . PHE A 1 275 ? 3.473 9.625 -7.645 1.00 91.81 275 PHE A O 1
ATOM 2329 N N . PHE A 1 276 ? 4.784 8.773 -9.249 1.00 91.06 276 PHE A N 1
ATOM 2330 C CA . PHE A 1 276 ? 3.779 8.876 -10.304 1.00 91.06 276 PHE A CA 1
ATOM 2331 C C . PHE A 1 276 ? 2.515 8.086 -9.953 1.00 91.06 276 PHE A C 1
ATOM 2333 O O . PHE A 1 276 ? 1.417 8.640 -10.007 1.00 91.06 276 PHE A O 1
ATOM 2340 N N . VAL A 1 277 ? 2.665 6.819 -9.557 1.00 92.25 277 VAL A N 1
ATOM 2341 C CA . VAL A 1 277 ? 1.532 5.950 -9.202 1.00 92.25 277 VAL A CA 1
ATOM 2342 C C . VAL A 1 277 ? 0.803 6.470 -7.965 1.00 92.25 277 VAL A C 1
ATOM 2344 O O . VAL A 1 277 ? -0.415 6.645 -8.008 1.00 92.25 277 VAL A O 1
ATOM 2347 N N . LEU A 1 278 ? 1.538 6.825 -6.907 1.00 95.00 278 LEU A N 1
ATOM 2348 C CA . LEU A 1 278 ? 0.951 7.400 -5.696 1.00 95.00 278 LEU A CA 1
ATOM 2349 C C . LEU A 1 278 ? 0.182 8.689 -5.981 1.00 95.00 278 LEU A C 1
ATOM 2351 O O . LEU A 1 278 ? -0.938 8.841 -5.506 1.00 95.00 278 LEU A O 1
ATOM 2355 N N . ASN A 1 279 ? 0.713 9.594 -6.805 1.00 94.88 279 ASN A N 1
ATOM 2356 C CA . ASN A 1 279 ? 0.002 10.823 -7.159 1.00 94.88 279 ASN A CA 1
ATOM 2357 C C . ASN A 1 279 ? -1.308 10.556 -7.902 1.00 94.88 279 ASN A C 1
ATOM 2359 O O . ASN A 1 279 ? -2.276 11.292 -7.709 1.00 94.88 279 ASN A O 1
ATOM 2363 N N . LYS A 1 280 ? -1.370 9.511 -8.737 1.00 94.62 280 LYS A N 1
ATOM 2364 C CA . LYS A 1 280 ? -2.624 9.107 -9.390 1.00 94.62 280 LYS A CA 1
ATOM 2365 C C . LYS A 1 280 ? -3.644 8.598 -8.381 1.00 94.62 280 LYS A C 1
ATOM 2367 O O . LYS A 1 280 ? -4.806 8.997 -8.457 1.00 94.62 280 LYS A O 1
ATOM 2372 N N . PHE A 1 281 ? -3.216 7.802 -7.404 1.00 96.81 281 PHE A N 1
ATOM 2373 C CA . PHE A 1 281 ? -4.088 7.356 -6.317 1.00 96.81 281 PHE A CA 1
ATOM 2374 C C . PHE A 1 281 ? -4.573 8.522 -5.461 1.00 96.81 281 PHE A C 1
ATOM 2376 O O . PHE A 1 281 ? -5.776 8.675 -5.277 1.00 96.81 281 PHE A O 1
ATOM 2383 N N . VAL A 1 282 ? -3.664 9.393 -5.016 1.00 97.00 282 VAL A N 1
ATOM 2384 C CA . VAL A 1 282 ? -3.987 10.583 -4.215 1.00 97.00 282 VAL A CA 1
ATOM 2385 C C . VAL A 1 282 ? -5.008 11.461 -4.932 1.00 97.00 282 VAL A C 1
ATOM 2387 O O . VAL A 1 282 ? -6.015 11.839 -4.339 1.00 97.00 282 VAL A O 1
ATOM 2390 N N . TYR A 1 283 ? -4.790 11.746 -6.218 1.00 95.31 283 TYR A N 1
ATOM 2391 C CA . TYR A 1 283 ? -5.727 12.525 -7.026 1.00 95.31 283 TYR A CA 1
ATOM 2392 C C . TYR A 1 283 ? -7.115 11.870 -7.078 1.00 95.31 283 TYR A C 1
ATOM 2394 O O . TYR A 1 283 ? -8.116 12.533 -6.810 1.00 95.31 283 TYR A O 1
ATOM 2402 N N . SER A 1 284 ? -7.171 10.564 -7.351 1.00 95.31 284 SER A N 1
ATOM 2403 C CA . SER A 1 284 ? -8.429 9.809 -7.445 1.00 95.31 284 SER A CA 1
ATOM 2404 C C . SER A 1 284 ? -9.194 9.803 -6.118 1.00 95.31 284 SER A C 1
ATOM 2406 O O . SER A 1 284 ? -10.391 10.080 -6.097 1.00 95.31 284 SER A O 1
ATOM 2408 N N . ILE A 1 285 ? -8.489 9.587 -5.003 1.00 96.00 285 ILE A N 1
ATOM 2409 C CA . ILE A 1 285 ? -9.062 9.595 -3.651 1.00 96.00 285 ILE A CA 1
ATOM 2410 C C . ILE A 1 285 ? -9.607 10.982 -3.296 1.00 96.00 285 ILE A C 1
ATOM 2412 O O . ILE A 1 285 ? -10.733 11.105 -2.817 1.00 96.00 285 ILE A O 1
ATOM 2416 N N . ILE A 1 286 ? -8.840 12.049 -3.549 1.00 94.94 286 ILE A N 1
ATOM 2417 C CA . ILE A 1 286 ? -9.260 13.422 -3.232 1.00 94.94 286 ILE A CA 1
ATOM 2418 C C . ILE A 1 286 ? -10.512 13.809 -4.024 1.00 94.94 286 ILE A C 1
ATOM 2420 O O . ILE A 1 286 ? -11.426 14.411 -3.459 1.00 94.94 286 ILE A O 1
ATOM 2424 N N . ILE A 1 287 ? -10.578 13.482 -5.317 1.00 93.00 287 ILE A N 1
ATOM 2425 C CA . ILE A 1 287 ? -11.757 13.802 -6.133 1.00 93.00 287 ILE A CA 1
ATOM 2426 C C . IL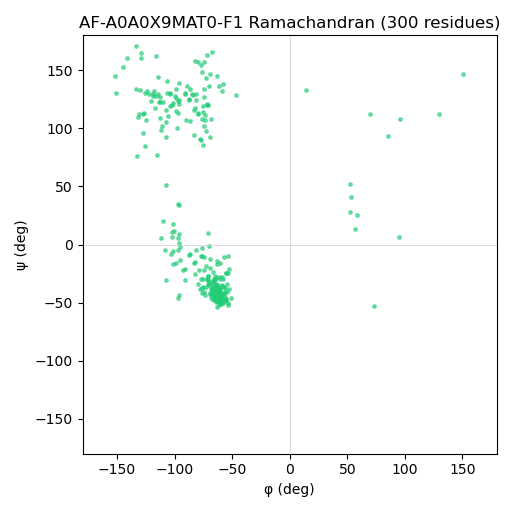E A 1 287 ? -12.951 12.951 -5.710 1.00 93.00 287 ILE A C 1
ATOM 2428 O O . ILE A 1 287 ? -14.039 13.503 -5.558 1.00 93.00 287 ILE A O 1
ATOM 2432 N N . GLY A 1 288 ? -12.745 11.660 -5.430 1.00 92.06 288 GLY A N 1
ATOM 2433 C CA . GLY A 1 288 ? -13.783 10.787 -4.884 1.00 92.06 288 GLY A CA 1
ATOM 2434 C C . GLY A 1 288 ? -14.396 11.377 -3.613 1.00 92.06 288 GLY A C 1
ATOM 2435 O O . GLY A 1 288 ? -15.605 11.590 -3.557 1.00 92.06 288 GLY A O 1
ATOM 2436 N N . LYS A 1 289 ? -13.567 11.797 -2.646 1.00 91.19 289 LYS A N 1
ATOM 2437 C CA . LYS A 1 289 ? -14.033 12.464 -1.413 1.00 91.19 289 LYS A CA 1
ATOM 2438 C C . LYS A 1 289 ? -14.773 13.783 -1.680 1.00 91.19 289 LYS A C 1
ATOM 2440 O O . LYS A 1 289 ? -15.751 14.081 -1.001 1.00 91.19 289 LYS A O 1
ATOM 2445 N N . LYS A 1 290 ? -14.333 14.582 -2.661 1.00 89.38 290 LYS A N 1
ATOM 2446 C CA . LYS A 1 290 ? -14.981 15.860 -3.024 1.00 89.38 290 LYS A CA 1
ATOM 2447 C C . LYS A 1 290 ? -16.329 15.686 -3.723 1.00 89.38 290 LYS A C 1
ATOM 2449 O O . LYS A 1 290 ? -17.180 16.559 -3.578 1.00 89.38 290 LYS A O 1
ATOM 2454 N N . SER A 1 291 ? -16.524 14.605 -4.480 1.00 82.31 291 SER A N 1
ATOM 2455 C CA . SER A 1 291 ? -17.790 14.343 -5.184 1.00 82.31 291 SER A CA 1
ATOM 2456 C C . SER A 1 291 ? -18.983 14.270 -4.220 1.00 82.31 291 SER A C 1
ATOM 2458 O O . SER A 1 291 ? -20.045 14.810 -4.510 1.00 82.31 291 SER A O 1
ATOM 2460 N N . ILE A 1 292 ? -18.756 13.734 -3.019 1.00 67.88 292 ILE A N 1
ATOM 2461 C CA . ILE A 1 292 ? -19.744 13.657 -1.937 1.00 67.88 292 ILE A CA 1
ATOM 2462 C C . ILE A 1 292 ? -20.187 15.045 -1.480 1.00 67.88 292 ILE A C 1
ATOM 2464 O O . ILE A 1 292 ? -21.377 15.274 -1.304 1.00 67.88 292 ILE A O 1
ATOM 2468 N N . ILE A 1 293 ? -19.237 15.966 -1.279 1.00 64.38 293 ILE A N 1
ATOM 2469 C CA . ILE A 1 293 ? -19.515 17.308 -0.742 1.00 64.38 293 ILE A CA 1
ATOM 2470 C C . ILE A 1 293 ? -20.450 18.058 -1.691 1.00 64.38 293 ILE A C 1
ATOM 2472 O O . ILE A 1 293 ? -21.440 18.629 -1.255 1.00 64.38 293 ILE A O 1
ATOM 2476 N N . LYS A 1 294 ? -20.200 17.967 -3.002 1.00 61.56 294 LYS A N 1
ATOM 2477 C CA . LYS A 1 294 ? -21.063 18.593 -4.012 1.00 61.56 294 LYS A CA 1
ATOM 2478 C C . LYS A 1 294 ? -22.480 18.019 -4.017 1.00 61.56 294 LYS A C 1
ATOM 2480 O O . LYS A 1 294 ? -23.428 18.784 -4.142 1.00 61.56 294 LYS A O 1
ATOM 2485 N N . ASN A 1 295 ? -22.618 16.702 -3.861 1.00 59.91 295 ASN A N 1
ATOM 2486 C CA . ASN A 1 295 ? -23.931 16.061 -3.807 1.00 59.91 295 ASN A CA 1
ATOM 2487 C C . ASN A 1 295 ? -24.684 16.436 -2.519 1.00 59.91 295 ASN A C 1
ATOM 2489 O O . ASN A 1 295 ? -25.863 16.769 -2.580 1.00 59.91 295 ASN A O 1
ATOM 2493 N N . ALA A 1 296 ? -24.005 16.462 -1.369 1.00 59.47 296 ALA A N 1
ATOM 2494 C CA . ALA A 1 296 ? -24.596 16.885 -0.099 1.00 59.47 296 ALA A CA 1
ATOM 2495 C C . ALA A 1 296 ? -25.050 18.357 -0.134 1.00 59.47 296 ALA A C 1
ATOM 2497 O O . ALA A 1 296 ? -26.177 18.654 0.248 1.00 59.47 296 ALA A O 1
ATOM 2498 N N . ASP A 1 297 ? -24.224 19.255 -0.679 1.00 57.06 297 ASP A N 1
ATOM 2499 C CA . ASP A 1 297 ? -24.566 20.674 -0.836 1.00 57.06 297 ASP A CA 1
ATOM 2500 C C . ASP A 1 297 ? -25.722 20.897 -1.823 1.00 57.06 297 ASP A C 1
ATOM 2502 O O . ASP A 1 297 ? -26.455 21.875 -1.695 1.00 57.06 297 ASP A O 1
ATOM 2506 N N . SER A 1 298 ? -25.889 20.021 -2.822 1.00 56.66 298 SER A N 1
ATOM 2507 C CA . SER A 1 298 ? -27.023 20.087 -3.753 1.00 56.66 298 SER A CA 1
ATOM 2508 C C . SER A 1 298 ? -28.334 19.603 -3.132 1.00 56.66 298 SER A C 1
ATOM 2510 O O . SER A 1 298 ? -29.363 20.214 -3.383 1.00 56.66 298 SER A O 1
ATOM 2512 N N . ILE A 1 299 ? -28.284 18.574 -2.277 1.00 59.25 299 ILE A N 1
ATOM 2513 C CA . ILE A 1 299 ? -29.455 18.040 -1.561 1.00 59.25 299 ILE A CA 1
ATOM 2514 C C . ILE A 1 299 ? -29.924 19.016 -0.475 1.00 59.25 299 ILE A C 1
ATOM 2516 O O . ILE A 1 299 ? -31.112 19.135 -0.228 1.00 59.25 299 ILE A O 1
ATOM 2520 N N . LEU A 1 300 ? -29.004 19.747 0.162 1.00 55.88 300 LEU A N 1
ATOM 2521 C CA . LEU A 1 300 ? -29.344 20.756 1.175 1.00 55.88 300 LEU A CA 1
ATOM 2522 C C . LEU A 1 300 ? -29.893 22.069 0.584 1.00 55.88 300 LEU A C 1
ATOM 2524 O O . LEU A 1 300 ? -30.334 22.932 1.338 1.00 55.88 300 LEU A O 1
ATOM 2528 N N . LYS A 1 301 ? -29.828 22.252 -0.742 1.00 52.84 301 LYS A N 1
ATOM 2529 C CA . LYS A 1 301 ? -30.337 23.440 -1.456 1.00 52.84 301 LYS A CA 1
ATOM 2530 C C . LYS A 1 301 ? -31.690 23.219 -2.142 1.00 52.84 301 LYS A C 1
ATOM 2532 O O . LYS A 1 301 ? -32.224 24.178 -2.695 1.00 52.84 301 LYS A O 1
ATOM 2537 N N . THR A 1 302 ? -32.199 21.991 -2.137 1.00 43.41 302 THR A N 1
ATOM 2538 C CA . THR A 1 302 ? -33.543 21.607 -2.600 1.00 43.41 302 THR A CA 1
ATOM 2539 C C . THR A 1 302 ? -34.456 21.401 -1.411 1.00 43.41 302 THR A C 1
ATOM 2541 O O . THR A 1 302 ? -35.600 21.893 -1.469 1.00 43.41 302 THR A O 1
#

Sequence (302 aa):
MIMNNNNNIKISINDILKNKVHMLIIEENKSYNKKLKNEIKTNPYIVYKYKKVYKKKNQYYYSGGDKRCLNDNDLNDNEKYNYKKKNEKKQKNNKNINYNYKYKIKEITRYAINLNKISYSLSSACNFLFYASSQKQSILFIGIGEFIEKLLIEASLKTRSHYIVNKWLYGFLTNWSTTEKKLYELRNWEITNSNRNIIHRFLISSKGIRYMTQIPEIVIIIIDQKNNKYIEQVLKECFQLNIYTICCISSRYHYYSDLADIFIPINTESIESTFFVLNKFVYSIIIGKKSIIKNADSILKT

Nearest PDB structures (foldseek):
  5ngm-assembly1_Ab  TM=8.747E-01  e=7.267E-13  Staphylococcus aureus
  8rdw-assembly1_A4  TM=7.913E-01  e=1.752E-13  Psychrobacter urativorans
  4toi-assembly1_A-2  TM=7.547E-01  e=2.093E-13  Escherichia coli
  7p7u-assembly1_c  TM=7.415E-01  e=6.512E-12  Enterococcus faecalis
  6wd3-assembly1_G  TM=7.757E-01  e=2.008E-11  Escherichia coli

Secondary structure (DSSP, 8-state):
-EE-TTS-EE--HHHHHHTTTTEEEE---TTSTTHHHHHHHH-TTEEEEEEEEEEEPPPPPPSS-------TTS--HHHHHHHHHHHHHHHTT----------EEEEEEEEEE-HHHHHHHHHHHHHHHHHHHHTT--EEEEEESTTHHHHHHHHHHHHT-EEEES-PPTTTTTTHHHHHHHHHHHHHHHHH---TT---HHHHHHGGGTT--S--SEEEEEE-GGGTHHHHHHHHHHHHTT-EEEEEE-GGGGGGGGTSSEEEE--TT-HHHHHHHHHHHHHHHHHHHHHHHHHHHHHTT-

pLDDT: mean 71.98, std 22.05, range [25.31, 98.12]

Foldseek 3Di:
DDLPPVSFDFDDLVNLVVLVFWKDKDFDDPVPPPVVVVCQVVQPFWDDKDKDKDWDFDDDDDPDDDDDDDDPVPDDPVRVVVVVVVVVVVVVPDPDDPPPGDTDIGIIMMTTTDSVLQRVLLSVLLQVLLQCLLVVFAEEEEFEDDLRQVLRVVLCVLLVHFYFYHDDDQCCQVVVVVVVVVLVVLVVCVVVDPDDPDPDPCNVGCVRCSPPPHRGQEYEDEYAPVGCVVLVRVLVSCVVVVRAYAYEYASSVVVCVVSHPGYRHTRSVDSSSSNSSSVSSSVSSVNSNVVNVVVVVVVVVD

Mean predicted aligned error: 14.15 Å